Protein AF-A0A5C6XKT1-F1 (afdb_monomer_lite)

Secondary structure (DSSP, 8-state):
-------GGGHHHHHHHHHHH--HHHHHHHHHHHHHHHHHHS-HHHHHHS-HHHHHHHHHHHHHHHHHSPPPTT-S-HHHHHHHHHHHHHHHHHHHHHHHHHHHHHH-SS----------------HHHHHHHHHHHHHHHHHHHHS-HHHHHHHHHHH-GGG--HHHHHHHHHHHT--HHHHHHHHHH--SHHHHHHHH---S--TT-HHHHHHHHHHHHHHHHHHHHHHHHHHHHHT-

Foldseek 3Di:
DPPDQDDQVCLQVLLVVCVVPVDPVSLVRNLVVQLVVLVVLDPPVCVVPDDPVVVVVLSVVLSVVSNVDHDPPPDPGPSVVSSVVSVVSSVVVVVVVVVVVVVVVVVPPDDDDDDDDDDDDDDPPPPVNVVVVVVVVVLLVVLLVPDDLLQSCLQCLVPPVVPQDPVSLVVLCVQLVHDSVVLVVQSVPDPDLLSSLCSSHVDPDDPPPPVVSVVSSVVSVVSNVVSVVSSVVSSVVVVD

Sequence (240 aa):
MVEQKMSWDLVLDALTRWHATQDPAHGNALFRFLEEELRAMLPNIVRRKWSESAIDDALQKVLIQLSQKPLPDSVSDPRSYIARILRNRCISIQRAEKRKQEVSLDADEALEPETDSETNAPYSSSPARVALQKERVSHYLAVLAQLNIADRVAVKLESAPNWLNNEEMDWLSNRSGLALPALWEAISAARDTHALTRIYDPGDDDPDDLQLRRKRMERFRKRRARARETLQAMIKEVTQ

Radius of gyration: 23.95 Å; chains: 1; bounding box: 50×53×68 Å

Structure (mmCIF, N/CA/C/O backbone):
data_AF-A0A5C6XKT1-F1
#
_entry.id   AF-A0A5C6XKT1-F1
#
loop_
_atom_site.group_PDB
_atom_site.id
_atom_site.type_symbol
_atom_site.label_atom_id
_atom_site.label_alt_id
_atom_site.label_comp_id
_atom_site.label_asym_id
_atom_site.label_entity_id
_a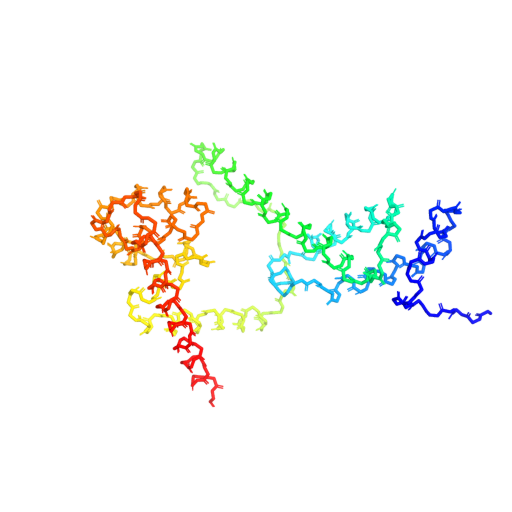tom_site.label_seq_id
_atom_site.pdbx_PDB_ins_code
_atom_site.Cartn_x
_atom_site.Cartn_y
_atom_site.Cartn_z
_atom_site.occupancy
_atom_site.B_iso_or_equiv
_atom_site.auth_seq_id
_atom_site.auth_comp_id
_atom_site.auth_asym_id
_atom_site.auth_atom_id
_atom_site.pdbx_PDB_model_num
ATOM 1 N N . MET A 1 1 ? 15.069 14.548 -40.147 1.00 41.50 1 MET A N 1
ATOM 2 C CA . MET A 1 1 ? 14.756 13.161 -39.741 1.00 41.50 1 MET A CA 1
ATOM 3 C C . MET A 1 1 ? 13.481 13.211 -38.928 1.00 41.50 1 MET A C 1
ATOM 5 O O . MET A 1 1 ? 13.406 14.036 -38.030 1.00 41.50 1 MET A O 1
ATOM 9 N N . VAL A 1 2 ? 12.465 12.432 -39.290 1.00 43.88 2 VAL A N 1
ATOM 10 C CA . VAL A 1 2 ? 11.226 12.341 -38.504 1.00 43.88 2 VAL A CA 1
ATOM 11 C C . VAL A 1 2 ? 11.560 11.528 -37.255 1.00 43.88 2 VAL A C 1
ATOM 13 O O . VAL A 1 2 ? 11.928 10.363 -37.383 1.00 43.88 2 VAL A O 1
ATOM 16 N N . GLU A 1 3 ? 11.518 12.140 -36.070 1.00 55.22 3 GLU A N 1
ATOM 17 C CA . GLU A 1 3 ? 11.633 11.407 -34.805 1.00 55.22 3 GLU A CA 1
ATOM 18 C C . GLU A 1 3 ? 10.469 10.419 -34.723 1.00 55.22 3 GLU A C 1
ATOM 20 O O . GLU A 1 3 ? 9.303 10.804 -34.613 1.00 55.22 3 GLU A O 1
ATOM 25 N N . GLN A 1 4 ? 10.776 9.130 -34.835 1.00 67.56 4 GLN A N 1
ATOM 26 C CA . GLN A 1 4 ? 9.784 8.086 -34.651 1.00 67.56 4 GLN A CA 1
ATOM 27 C C . GLN A 1 4 ? 9.346 8.118 -33.183 1.00 67.56 4 GLN A C 1
ATOM 29 O O . GLN A 1 4 ? 10.144 7.879 -32.277 1.00 67.56 4 GLN A O 1
ATOM 34 N N . LYS A 1 5 ? 8.086 8.488 -32.942 1.00 82.56 5 LYS A N 1
ATOM 35 C CA . LYS A 1 5 ? 7.539 8.626 -31.592 1.00 82.56 5 LYS A CA 1
ATOM 36 C C . LYS A 1 5 ? 7.498 7.252 -30.915 1.00 82.56 5 LYS A C 1
ATOM 38 O O . LYS A 1 5 ? 6.898 6.325 -31.454 1.00 82.56 5 LYS A O 1
ATOM 43 N N . MET A 1 6 ? 8.132 7.135 -29.750 1.00 91.75 6 MET A N 1
ATOM 44 C CA . MET A 1 6 ? 8.177 5.894 -28.973 1.00 91.75 6 MET A CA 1
ATOM 45 C C . MET A 1 6 ? 6.765 5.463 -28.535 1.00 91.75 6 MET A C 1
ATOM 47 O O . MET A 1 6 ? 5.921 6.306 -28.219 1.00 91.75 6 MET A O 1
ATOM 51 N N . SER A 1 7 ? 6.510 4.154 -28.521 1.00 93.38 7 SER A N 1
ATOM 52 C CA . SER A 1 7 ? 5.244 3.544 -28.100 1.00 93.38 7 SER A CA 1
ATOM 53 C C . SER A 1 7 ? 5.491 2.186 -27.440 1.00 93.38 7 SER A C 1
ATOM 55 O O . SER A 1 7 ? 6.572 1.613 -27.571 1.00 93.38 7 SER A O 1
ATOM 57 N N . TRP A 1 8 ? 4.479 1.646 -26.752 1.00 93.06 8 TRP A N 1
ATOM 58 C CA . TRP A 1 8 ? 4.578 0.360 -26.050 1.00 93.06 8 TRP A CA 1
ATOM 59 C C . TRP A 1 8 ? 4.949 -0.820 -26.952 1.00 93.06 8 TRP A C 1
ATOM 61 O O . TRP A 1 8 ? 5.705 -1.685 -26.513 1.00 93.06 8 TRP A O 1
ATOM 71 N N . ASP A 1 9 ? 4.493 -0.818 -28.205 1.00 91.31 9 ASP A N 1
ATOM 72 C CA . ASP A 1 9 ? 4.793 -1.873 -29.183 1.00 91.31 9 ASP A CA 1
ATOM 73 C C . ASP A 1 9 ? 6.285 -1.920 -29.553 1.00 91.31 9 ASP A C 1
ATOM 75 O O . ASP A 1 9 ? 6.788 -2.955 -29.972 1.00 91.31 9 ASP A O 1
ATOM 79 N N . LEU A 1 10 ? 7.007 -0.810 -29.359 1.00 92.44 10 LEU A N 1
ATOM 80 C CA . LEU A 1 10 ? 8.428 -0.671 -29.688 1.00 92.44 10 LEU A CA 1
ATOM 81 C C . LEU A 1 10 ? 9.352 -0.857 -28.473 1.00 92.44 10 LEU A C 1
ATOM 83 O O . LEU A 1 10 ? 10.571 -0.909 -28.630 1.00 92.44 10 LEU A O 1
ATOM 87 N N . VAL A 1 11 ? 8.807 -0.955 -27.253 1.00 93.00 11 VAL A N 1
ATOM 88 C CA . VAL A 1 11 ? 9.601 -0.967 -26.008 1.00 93.00 11 VAL A CA 1
ATOM 89 C C . VAL A 1 11 ? 10.516 -2.185 -25.905 1.00 93.00 11 VAL A C 1
ATOM 91 O O . VAL A 1 11 ? 11.650 -2.043 -25.450 1.00 93.00 11 VAL A O 1
ATOM 94 N N . LEU A 1 12 ? 10.053 -3.373 -26.306 1.00 92.06 12 LEU A N 1
ATOM 95 C CA . LEU A 1 12 ? 10.857 -4.602 -26.228 1.00 92.06 12 LEU A CA 1
ATOM 96 C C . LEU A 1 12 ? 12.076 -4.539 -27.150 1.00 92.06 12 LEU A C 1
ATOM 98 O O . LEU A 1 12 ? 13.199 -4.798 -26.710 1.00 92.06 12 LEU A O 1
ATOM 102 N N . ASP A 1 13 ? 11.862 -4.129 -28.397 1.00 91.00 13 ASP A N 1
ATOM 103 C CA . ASP A 1 13 ? 12.930 -3.979 -29.382 1.00 91.00 13 ASP A CA 1
ATOM 104 C C . ASP A 1 13 ? 13.907 -2.877 -28.964 1.00 91.00 13 ASP A C 1
ATOM 106 O O . ASP A 1 13 ? 15.125 -3.048 -29.045 1.00 91.00 13 ASP A O 1
ATOM 110 N N . ALA A 1 14 ? 13.388 -1.762 -28.445 1.00 92.12 14 ALA A N 1
ATOM 111 C CA . ALA A 1 14 ? 14.202 -0.655 -27.964 1.00 92.12 14 ALA A CA 1
ATOM 112 C C . ALA A 1 14 ? 15.056 -1.039 -26.742 1.00 92.12 14 ALA A C 1
ATOM 114 O O . ALA A 1 14 ? 16.235 -0.688 -26.704 1.00 92.12 14 ALA A O 1
ATOM 115 N N . LEU A 1 15 ? 14.508 -1.787 -25.774 1.00 92.56 15 LEU A N 1
ATOM 116 C CA . LEU A 1 15 ? 15.270 -2.303 -24.626 1.00 92.56 15 LEU A CA 1
ATOM 117 C C . LEU A 1 15 ? 16.334 -3.309 -25.073 1.00 92.56 15 LEU A C 1
ATOM 119 O O . LEU A 1 15 ? 17.486 -3.213 -24.654 1.00 92.56 15 LEU A O 1
ATOM 123 N N . THR A 1 16 ? 15.982 -4.236 -25.964 1.00 92.19 16 THR A N 1
ATOM 124 C CA . THR A 1 16 ? 16.929 -5.211 -26.530 1.00 92.19 16 THR A CA 1
ATOM 125 C C . THR A 1 16 ? 18.086 -4.502 -27.229 1.00 92.19 16 THR A C 1
ATOM 127 O O . THR A 1 16 ? 19.256 -4.797 -26.974 1.00 92.19 16 THR A O 1
ATOM 130 N N . ARG A 1 17 ? 17.773 -3.502 -28.059 1.00 91.31 17 ARG A N 1
ATOM 131 C CA . ARG A 1 17 ? 18.773 -2.689 -28.752 1.00 91.31 17 ARG A CA 1
ATOM 132 C C . ARG A 1 17 ? 19.631 -1.889 -27.779 1.00 91.31 17 ARG A C 1
ATOM 134 O O . ARG A 1 17 ? 20.844 -1.874 -27.946 1.00 91.31 17 ARG A O 1
ATOM 141 N N . TRP A 1 18 ? 19.038 -1.285 -26.748 1.00 93.38 18 TRP A N 1
ATOM 142 C CA . TRP A 1 18 ? 19.780 -0.606 -25.684 1.00 93.38 18 TRP A CA 1
ATOM 143 C C . TRP A 1 18 ? 20.805 -1.538 -25.026 1.00 93.38 18 TRP A C 1
ATOM 145 O O . TRP A 1 18 ? 21.975 -1.178 -24.906 1.00 93.38 18 TRP A O 1
ATOM 155 N N . HIS A 1 19 ? 20.409 -2.758 -24.660 1.00 94.12 19 HIS A N 1
ATOM 156 C CA . HIS A 1 19 ? 21.330 -3.720 -24.051 1.00 94.12 19 HIS A CA 1
ATOM 157 C C . HIS A 1 19 ? 22.428 -4.192 -25.006 1.00 94.12 19 HIS A C 1
ATOM 159 O O . HIS A 1 19 ? 23.542 -4.444 -24.552 1.00 94.12 19 HIS A O 1
ATOM 165 N N . ALA A 1 20 ? 22.143 -4.268 -26.308 1.00 92.75 20 ALA A N 1
ATOM 166 C CA . ALA A 1 20 ? 23.123 -4.656 -27.315 1.00 92.75 20 ALA A CA 1
ATOM 167 C C . ALA A 1 20 ? 24.118 -3.535 -27.664 1.00 92.75 20 ALA A C 1
ATOM 169 O O . ALA A 1 20 ? 25.297 -3.815 -27.865 1.00 92.75 20 ALA A O 1
ATOM 170 N N . THR A 1 21 ? 23.660 -2.281 -27.766 1.00 91.94 21 THR A N 1
ATOM 171 C CA . THR A 1 21 ? 24.461 -1.189 -28.350 1.00 91.94 21 THR A CA 1
ATOM 172 C C . THR A 1 21 ? 24.855 -0.090 -27.370 1.00 91.94 21 THR A C 1
ATOM 174 O O . THR A 1 21 ? 25.773 0.663 -27.681 1.00 91.94 21 THR A O 1
ATOM 177 N N . GLN A 1 22 ? 24.172 0.039 -26.225 1.00 89.88 22 GLN A N 1
ATOM 178 C CA . GLN A 1 22 ? 24.348 1.134 -25.252 1.00 89.88 22 GLN A CA 1
ATOM 179 C C . GLN A 1 22 ? 24.325 2.533 -25.903 1.00 89.88 22 GLN A C 1
ATOM 181 O O . GLN A 1 22 ? 24.992 3.458 -25.444 1.00 89.88 22 GLN A O 1
ATOM 186 N N . ASP A 1 23 ? 23.571 2.691 -26.998 1.00 87.38 23 ASP A N 1
ATOM 187 C CA . ASP A 1 23 ? 23.509 3.942 -27.758 1.00 87.38 23 ASP A CA 1
ATOM 188 C C . ASP A 1 23 ? 22.717 5.009 -26.974 1.00 87.38 23 ASP A C 1
ATOM 190 O O . ASP A 1 23 ? 21.505 4.839 -26.776 1.00 87.38 23 ASP A O 1
ATOM 194 N N . PRO A 1 24 ? 23.351 6.127 -26.561 1.00 84.62 24 PRO A N 1
ATOM 195 C CA . PRO A 1 24 ? 22.701 7.161 -25.760 1.00 84.62 24 PRO A CA 1
ATOM 196 C C . PRO A 1 24 ? 21.508 7.822 -26.455 1.00 84.62 24 PRO A C 1
ATOM 198 O O . PRO A 1 24 ? 20.540 8.185 -25.788 1.00 84.62 24 PRO A O 1
ATOM 201 N N . ALA A 1 25 ? 21.541 7.977 -27.784 1.00 81.00 25 ALA A N 1
ATOM 202 C CA . ALA A 1 25 ? 20.468 8.654 -28.512 1.00 81.00 25 ALA A CA 1
ATOM 203 C C . ALA A 1 25 ? 19.166 7.838 -28.468 1.00 81.00 25 ALA A C 1
ATOM 205 O O . ALA A 1 25 ? 18.094 8.378 -28.186 1.00 81.00 25 ALA A O 1
ATOM 206 N N . HIS A 1 26 ? 19.271 6.522 -28.668 1.00 79.94 26 HIS A N 1
ATOM 207 C CA . HIS A 1 26 ? 18.136 5.601 -28.572 1.00 79.94 26 HIS A CA 1
ATOM 208 C C . HIS A 1 26 ? 17.703 5.376 -27.117 1.00 79.94 26 HIS A C 1
ATOM 210 O O . HIS A 1 26 ? 16.503 5.342 -26.834 1.00 79.94 26 HIS A O 1
ATOM 216 N N . GLY A 1 27 ? 18.663 5.278 -26.189 1.00 87.56 27 GLY A N 1
ATOM 217 C CA . GLY A 1 27 ? 18.388 5.158 -24.757 1.00 87.56 27 GLY A CA 1
ATOM 218 C C . GLY A 1 27 ? 17.582 6.341 -24.219 1.00 87.56 27 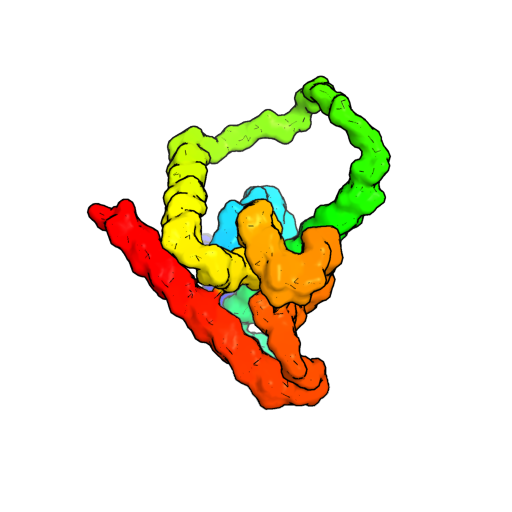GLY A C 1
ATOM 219 O O . GLY A 1 27 ? 16.581 6.139 -23.535 1.00 87.56 27 GLY A O 1
ATOM 220 N N . ASN A 1 28 ? 17.944 7.572 -24.589 1.00 90.19 28 ASN A N 1
ATOM 221 C CA . ASN A 1 28 ? 17.250 8.777 -24.126 1.00 90.19 28 ASN A CA 1
ATOM 222 C C . ASN A 1 28 ? 15.775 8.807 -24.548 1.00 90.19 28 ASN A C 1
ATOM 224 O O . ASN A 1 28 ? 14.908 9.092 -23.722 1.00 90.19 28 ASN A O 1
ATOM 228 N N . ALA A 1 29 ? 15.470 8.480 -25.808 1.00 89.44 29 ALA A N 1
ATOM 229 C CA . ALA A 1 29 ? 14.088 8.433 -26.290 1.00 89.44 29 ALA A CA 1
ATOM 230 C C . ALA A 1 29 ? 13.263 7.349 -25.571 1.00 89.44 29 ALA A C 1
ATOM 232 O O . ALA A 1 29 ? 12.119 7.591 -25.181 1.00 89.44 29 ALA A O 1
ATOM 233 N N . LEU A 1 30 ? 13.858 6.172 -25.352 1.00 94.00 30 LEU A N 1
ATOM 234 C CA . LEU A 1 30 ? 13.232 5.056 -24.644 1.00 94.00 30 LEU A CA 1
ATOM 235 C C . LEU A 1 30 ? 12.957 5.378 -23.173 1.00 94.00 30 LEU A C 1
ATOM 237 O O . LEU A 1 30 ? 11.830 5.213 -22.710 1.00 94.00 30 LEU A O 1
ATOM 241 N N . PHE A 1 31 ? 13.966 5.826 -22.425 1.00 95.31 31 PHE A N 1
ATOM 242 C CA . PHE A 1 31 ? 13.815 6.053 -20.988 1.00 95.31 31 PHE A CA 1
ATOM 243 C C . PHE A 1 31 ? 12.942 7.263 -20.679 1.00 95.31 31 PHE A C 1
ATOM 245 O O . PHE A 1 31 ? 12.211 7.219 -19.695 1.00 95.31 31 PHE A O 1
ATOM 252 N N . ARG A 1 32 ? 12.922 8.282 -21.548 1.00 94.56 32 ARG A N 1
ATOM 253 C CA . ARG A 1 32 ? 11.958 9.383 -21.444 1.00 94.56 32 ARG A CA 1
ATOM 254 C C . ARG A 1 32 ? 10.519 8.893 -21.609 1.00 94.56 32 ARG A C 1
ATOM 256 O O . ARG A 1 32 ? 9.668 9.216 -20.788 1.00 94.56 32 ARG A O 1
ATOM 263 N N . PHE A 1 33 ? 10.259 8.067 -22.625 1.00 95.25 33 PHE A N 1
ATOM 264 C CA . PHE A 1 33 ? 8.943 7.450 -22.813 1.00 95.25 33 PHE A CA 1
ATOM 265 C C . PHE A 1 33 ? 8.542 6.583 -21.612 1.00 95.25 33 PHE A C 1
ATOM 267 O O . PHE A 1 33 ? 7.431 6.703 -21.097 1.00 95.25 33 PHE A O 1
ATOM 274 N N . LEU A 1 34 ? 9.454 5.734 -21.128 1.00 95.94 34 LEU A N 1
ATOM 275 C CA . LEU A 1 34 ? 9.193 4.884 -19.969 1.00 95.94 34 LEU A CA 1
ATOM 276 C C . LEU A 1 34 ? 8.954 5.702 -18.699 1.00 95.94 34 LEU A C 1
ATOM 278 O O . LEU A 1 34 ? 8.092 5.329 -17.913 1.00 95.94 34 LEU A O 1
ATOM 282 N N . GLU A 1 35 ? 9.672 6.802 -18.481 1.00 96.12 35 GLU A N 1
ATOM 283 C CA . GLU A 1 35 ? 9.440 7.681 -17.334 1.00 96.12 35 GLU A CA 1
ATOM 284 C C . GLU A 1 35 ? 8.022 8.269 -17.356 1.00 96.12 35 GLU A C 1
ATOM 286 O O . GLU A 1 35 ? 7.292 8.149 -16.366 1.00 96.12 35 GLU A O 1
ATOM 291 N N . GLU A 1 36 ? 7.611 8.852 -18.487 1.00 95.12 36 GLU A N 1
ATOM 292 C CA . GLU A 1 36 ? 6.275 9.433 -18.673 1.00 95.12 36 GLU A CA 1
ATOM 293 C C . GLU A 1 36 ? 5.176 8.386 -18.423 1.00 95.12 36 GLU A C 1
ATOM 295 O O . GLU A 1 36 ? 4.227 8.614 -17.662 1.00 95.12 36 GLU A O 1
ATOM 300 N N . GLU A 1 37 ? 5.340 7.192 -18.988 1.00 95.94 37 GLU A N 1
ATOM 301 C CA . GLU A 1 37 ? 4.381 6.107 -18.821 1.00 95.94 37 GLU A CA 1
ATOM 302 C C . GLU A 1 37 ? 4.372 5.521 -17.402 1.00 95.94 37 GLU A C 1
ATOM 304 O O . GLU A 1 37 ? 3.306 5.236 -16.851 1.00 95.94 37 GLU A O 1
ATOM 309 N N . LEU A 1 38 ? 5.533 5.361 -16.762 1.00 93.75 38 LEU A N 1
ATOM 310 C CA . LEU A 1 38 ? 5.612 4.888 -15.381 1.00 93.75 38 LEU A CA 1
ATOM 311 C C . LEU A 1 38 ? 4.928 5.877 -14.430 1.00 93.75 38 LEU A C 1
ATOM 313 O O . LEU A 1 38 ? 4.165 5.442 -13.561 1.00 93.75 38 LEU A O 1
ATOM 317 N N . ARG A 1 39 ? 5.113 7.193 -14.626 1.00 93.25 39 ARG A N 1
ATOM 318 C CA . ARG A 1 39 ? 4.361 8.230 -13.892 1.00 93.25 39 ARG A CA 1
ATOM 319 C C . ARG A 1 39 ? 2.856 8.056 -14.087 1.00 93.25 39 ARG A C 1
ATOM 321 O O . ARG A 1 39 ? 2.096 8.082 -13.113 1.00 93.25 39 ARG A O 1
ATOM 328 N N . ALA A 1 40 ? 2.417 7.798 -15.319 1.00 88.94 40 ALA A N 1
ATOM 329 C CA . ALA A 1 40 ? 1.013 7.535 -15.627 1.00 88.94 40 ALA A CA 1
ATOM 330 C C . ALA A 1 40 ? 0.479 6.237 -14.984 1.00 88.94 40 ALA A C 1
ATOM 332 O O . ALA A 1 40 ? -0.717 6.154 -14.688 1.00 88.94 40 ALA A O 1
ATOM 333 N N . MET A 1 41 ? 1.341 5.256 -14.698 1.00 89.94 41 MET A N 1
ATOM 334 C CA . MET A 1 41 ? 0.988 3.963 -14.087 1.00 89.94 41 MET A CA 1
ATOM 335 C C . MET A 1 41 ? 1.054 3.927 -12.562 1.00 89.94 41 MET A C 1
ATOM 337 O O . MET A 1 41 ? 0.579 2.959 -11.958 1.00 89.94 41 MET A O 1
ATOM 341 N N . LEU A 1 42 ? 1.610 4.954 -11.915 1.00 85.88 42 LEU A N 1
ATOM 342 C CA . LEU A 1 42 ? 1.749 4.981 -10.459 1.00 85.88 42 LEU A CA 1
ATOM 343 C C . LEU A 1 42 ? 0.403 4.728 -9.763 1.00 85.88 42 LEU A C 1
ATOM 345 O O . LEU A 1 42 ? -0.591 5.386 -10.095 1.00 85.88 42 LEU A O 1
ATOM 349 N N . PRO A 1 43 ? 0.334 3.840 -8.757 1.00 82.25 43 PRO A N 1
ATOM 350 C CA . PRO A 1 43 ? -0.884 3.658 -7.981 1.00 82.25 43 PRO A CA 1
ATOM 351 C C . PRO A 1 43 ? -1.345 4.974 -7.342 1.00 82.25 43 PRO A C 1
ATOM 353 O O . PRO A 1 43 ? -0.538 5.725 -6.796 1.00 82.25 43 PRO A O 1
ATOM 356 N N . ASN A 1 44 ? -2.656 5.227 -7.326 1.00 74.31 44 ASN A N 1
ATOM 357 C CA . ASN A 1 44 ? -3.222 6.459 -6.757 1.00 74.31 44 ASN A CA 1
ATOM 358 C C . ASN A 1 44 ? -2.800 6.706 -5.302 1.00 74.31 44 ASN A C 1
ATOM 360 O O . ASN A 1 44 ? -2.639 7.850 -4.894 1.00 74.31 44 ASN A O 1
ATOM 364 N N . ILE A 1 45 ? -2.612 5.645 -4.512 1.00 69.06 45 ILE A N 1
ATOM 365 C CA . ILE A 1 45 ? -2.156 5.773 -3.125 1.00 69.06 45 ILE A CA 1
ATOM 366 C C . ILE A 1 45 ? -0.716 6.291 -3.024 1.00 69.06 45 ILE A C 1
ATOM 368 O O . ILE A 1 45 ? -0.422 7.045 -2.107 1.00 69.06 45 ILE A O 1
ATOM 372 N N . VAL A 1 46 ? 0.149 5.937 -3.978 1.00 79.00 46 VAL A N 1
ATOM 373 C CA . VAL A 1 46 ? 1.545 6.393 -4.039 1.00 79.00 46 VAL A CA 1
ATOM 374 C C . VAL A 1 46 ? 1.579 7.871 -4.405 1.00 79.00 46 VAL A C 1
ATOM 376 O O . VAL A 1 46 ? 2.105 8.664 -3.635 1.00 79.00 46 VAL A O 1
ATOM 379 N N . ARG A 1 47 ? 0.882 8.261 -5.483 1.00 79.12 47 ARG A N 1
ATOM 380 C CA . ARG A 1 47 ? 0.782 9.672 -5.912 1.00 79.12 47 ARG A CA 1
ATOM 381 C C . ARG A 1 47 ? 0.233 10.606 -4.830 1.00 79.12 47 ARG A C 1
ATOM 383 O O . ARG A 1 47 ? 0.485 11.799 -4.864 1.00 79.12 47 ARG A O 1
ATOM 390 N N . ARG A 1 48 ? -0.583 10.080 -3.911 1.00 71.19 48 ARG A N 1
ATOM 391 C CA . ARG A 1 48 ? -1.209 10.859 -2.830 1.00 71.19 48 ARG A CA 1
ATOM 392 C C . ARG A 1 48 ? -0.373 10.942 -1.560 1.00 71.19 48 ARG A C 1
ATOM 394 O O . ARG A 1 48 ? -0.569 11.881 -0.800 1.00 71.19 48 ARG A O 1
ATOM 401 N N . LYS A 1 49 ? 0.438 9.922 -1.270 1.00 77.94 49 LYS A N 1
ATOM 402 C CA . LYS A 1 49 ? 1.128 9.787 0.022 1.00 77.94 49 LYS A CA 1
ATOM 403 C C . LYS A 1 49 ? 2.612 10.107 -0.045 1.00 77.94 49 LYS A C 1
ATOM 405 O O . LYS A 1 49 ? 3.191 10.401 0.992 1.00 77.94 49 LYS A O 1
ATOM 410 N N . TRP A 1 50 ? 3.228 9.990 -1.212 1.00 83.00 50 TRP A N 1
ATOM 411 C CA . TRP A 1 50 ? 4.660 10.200 -1.370 1.00 83.00 50 TRP A CA 1
ATOM 412 C C . TRP A 1 50 ? 4.957 11.611 -1.862 1.00 83.00 50 TRP A C 1
ATOM 414 O O . TRP A 1 50 ? 4.155 12.199 -2.587 1.00 83.00 50 TRP A O 1
ATOM 424 N N . SER A 1 51 ? 6.110 12.145 -1.462 1.00 86.19 51 SER A N 1
ATOM 425 C CA . SER A 1 51 ? 6.655 13.359 -2.064 1.00 86.19 51 SER A CA 1
ATOM 426 C C . SER A 1 51 ? 7.054 13.096 -3.516 1.00 86.19 51 SER A C 1
ATOM 428 O O . SER A 1 51 ? 7.354 11.958 -3.883 1.00 86.19 51 SER A O 1
ATOM 430 N N . GLU A 1 52 ? 7.126 14.154 -4.326 1.00 84.69 52 GLU A N 1
ATOM 431 C CA . GLU A 1 52 ? 7.621 14.037 -5.703 1.00 84.69 52 GLU A CA 1
ATOM 432 C C . GLU A 1 52 ? 9.041 13.459 -5.726 1.00 84.69 52 GLU A C 1
ATOM 434 O O . GLU A 1 52 ? 9.316 12.554 -6.498 1.00 84.69 52 GLU A O 1
ATOM 439 N N . SER A 1 53 ? 9.896 13.852 -4.775 1.00 84.44 53 SER A N 1
ATOM 440 C CA . SER A 1 53 ? 11.239 13.280 -4.630 1.00 84.44 53 SER A CA 1
ATOM 441 C C . SER A 1 53 ? 11.232 11.772 -4.364 1.00 84.44 53 SER A C 1
ATOM 443 O O . SER A 1 53 ? 12.032 11.047 -4.942 1.00 84.44 53 SER A O 1
ATOM 445 N N . ALA A 1 54 ? 10.320 11.267 -3.527 1.00 85.19 54 ALA A N 1
ATOM 446 C CA . ALA A 1 54 ? 10.204 9.834 -3.257 1.00 85.19 54 ALA A CA 1
ATOM 447 C C . ALA A 1 54 ? 9.633 9.068 -4.461 1.00 85.19 54 ALA A C 1
ATOM 449 O O . ALA A 1 54 ? 9.977 7.903 -4.686 1.00 85.19 54 ALA A O 1
ATOM 450 N N . ILE A 1 55 ? 8.764 9.717 -5.239 1.00 89.31 55 ILE A N 1
ATOM 451 C CA . ILE A 1 55 ? 8.258 9.195 -6.508 1.00 89.31 55 ILE A CA 1
ATOM 452 C C . ILE A 1 55 ? 9.399 9.110 -7.525 1.00 89.31 55 ILE A C 1
ATOM 454 O O . ILE A 1 55 ? 9.615 8.032 -8.077 1.00 89.31 55 ILE A O 1
ATOM 458 N N . ASP A 1 56 ? 10.157 10.187 -7.714 1.00 91.12 56 ASP A N 1
ATOM 459 C CA . ASP A 1 56 ? 11.308 10.254 -8.618 1.00 91.12 56 ASP A CA 1
ATOM 460 C C . ASP A 1 56 ? 12.344 9.186 -8.264 1.00 91.12 56 ASP A C 1
ATOM 462 O O . ASP A 1 56 ? 12.732 8.398 -9.124 1.00 91.12 56 ASP A O 1
ATOM 466 N N . ASP A 1 57 ? 12.687 9.049 -6.982 1.00 90.31 57 ASP A N 1
ATOM 467 C CA . ASP A 1 57 ? 13.581 8.003 -6.477 1.00 90.31 57 ASP A CA 1
ATOM 468 C C . ASP A 1 57 ? 13.092 6.588 -6.822 1.00 90.31 57 ASP A C 1
ATOM 470 O O . ASP A 1 57 ? 13.874 5.677 -7.125 1.00 90.31 57 ASP A O 1
ATOM 474 N N . ALA A 1 58 ? 11.783 6.356 -6.728 1.00 90.12 58 ALA A N 1
ATOM 475 C CA . ALA A 1 58 ? 11.197 5.059 -7.024 1.00 90.12 58 ALA A CA 1
ATOM 476 C C . ALA A 1 58 ? 11.195 4.765 -8.525 1.00 90.12 58 ALA A C 1
ATOM 478 O O . ALA A 1 58 ? 11.543 3.648 -8.918 1.00 90.12 58 ALA A O 1
ATOM 479 N N . LEU A 1 59 ? 10.839 5.755 -9.344 1.00 94.81 59 LEU A N 1
ATOM 480 C CA . LEU A 1 59 ? 10.865 5.670 -10.802 1.00 94.81 59 LEU A CA 1
ATOM 481 C C . LEU A 1 59 ? 12.290 5.463 -11.305 1.00 94.81 59 LEU A C 1
ATOM 483 O O . LEU A 1 59 ? 12.535 4.525 -12.060 1.00 94.81 59 LEU A O 1
ATOM 487 N N . GLN A 1 60 ? 13.244 6.246 -10.804 1.00 94.69 60 GLN A N 1
ATOM 488 C CA . GLN A 1 60 ? 14.657 6.134 -11.142 1.00 94.69 60 GLN A CA 1
ATOM 489 C C . GLN A 1 60 ? 15.184 4.729 -10.843 1.00 94.69 60 GLN A C 1
ATOM 491 O O . GLN A 1 60 ? 15.864 4.136 -11.675 1.00 94.69 60 GLN A O 1
ATOM 496 N N . LYS A 1 61 ? 14.820 4.131 -9.703 1.00 94.00 61 LYS A N 1
ATOM 497 C CA . LYS A 1 61 ? 15.235 2.754 -9.378 1.00 94.00 61 LYS A CA 1
ATOM 498 C C . LYS A 1 61 ? 14.640 1.710 -10.320 1.00 94.00 61 LYS A C 1
ATOM 500 O O . LYS A 1 61 ? 15.308 0.721 -10.610 1.00 94.00 61 LYS A O 1
ATOM 505 N N . VAL A 1 62 ? 13.414 1.914 -10.803 1.00 94.81 62 VAL A N 1
ATOM 506 C CA . VAL A 1 62 ? 12.814 1.046 -11.829 1.00 94.81 62 VAL A CA 1
ATOM 507 C C . VAL A 1 62 ? 13.526 1.232 -13.169 1.00 94.81 62 VAL A C 1
ATOM 509 O O . VAL A 1 62 ? 13.895 0.242 -13.791 1.00 94.81 62 VAL A O 1
ATOM 512 N N . LEU A 1 63 ? 13.786 2.471 -13.585 1.00 95.88 63 LEU A N 1
ATOM 513 C CA . LEU A 1 63 ? 14.492 2.776 -14.833 1.00 95.88 63 LEU A CA 1
ATOM 514 C C . LEU A 1 63 ? 15.928 2.230 -14.826 1.00 95.88 63 LEU A C 1
ATOM 516 O O . LEU A 1 63 ? 16.340 1.615 -15.802 1.00 95.88 63 LEU A O 1
ATOM 520 N N . ILE A 1 64 ? 16.653 2.351 -13.708 1.00 94.81 64 ILE A N 1
ATOM 521 C CA . ILE A 1 64 ? 17.977 1.734 -13.517 1.00 94.81 64 ILE A CA 1
ATOM 522 C C . ILE A 1 64 ? 17.886 0.209 -13.623 1.00 94.81 64 ILE A C 1
ATOM 524 O O . ILE A 1 64 ? 18.720 -0.426 -14.263 1.00 94.81 64 ILE A O 1
ATOM 528 N N . GLN A 1 65 ? 16.869 -0.405 -13.014 1.00 94.50 65 GLN A N 1
ATOM 529 C CA . GLN A 1 65 ? 16.685 -1.850 -13.121 1.00 94.50 65 GLN A CA 1
ATOM 530 C C . GLN A 1 65 ? 16.471 -2.281 -14.580 1.00 94.50 65 GLN A C 1
ATOM 532 O O . GLN A 1 65 ? 17.042 -3.287 -14.997 1.00 94.50 65 GLN A O 1
ATOM 537 N 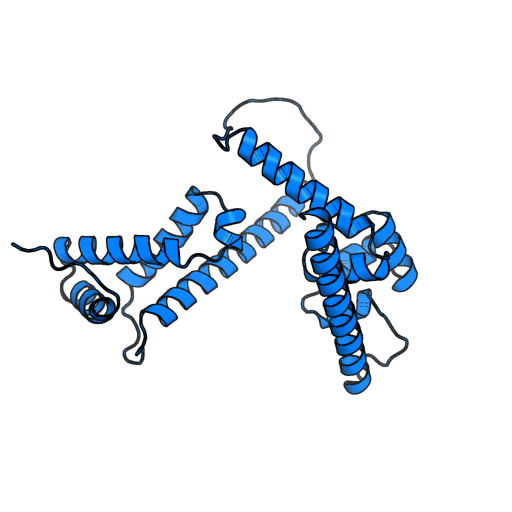N . LEU A 1 66 ? 15.673 -1.525 -15.339 1.00 94.50 66 LEU A N 1
ATOM 538 C CA . LEU A 1 66 ? 15.418 -1.783 -16.757 1.00 94.50 66 LEU A CA 1
ATOM 539 C C . LEU A 1 66 ? 16.640 -1.494 -17.635 1.00 94.50 66 LEU A C 1
ATOM 541 O O . LEU A 1 66 ? 16.839 -2.182 -18.625 1.00 94.50 66 LEU A O 1
ATOM 545 N N . SER A 1 67 ? 17.487 -0.525 -17.279 1.00 94.44 67 SER A N 1
ATOM 546 C CA . SER A 1 67 ? 18.698 -0.224 -18.050 1.00 94.44 67 SER A CA 1
ATOM 547 C C . SER A 1 67 ? 19.815 -1.245 -17.842 1.00 94.44 67 SER A C 1
ATOM 549 O O . SER A 1 67 ? 20.631 -1.445 -18.743 1.00 94.44 67 SER A O 1
ATOM 551 N N . GLN A 1 68 ? 19.839 -1.913 -16.685 1.00 93.00 68 GLN A N 1
ATOM 552 C CA . GLN A 1 68 ? 20.861 -2.897 -16.318 1.00 93.00 68 GLN A CA 1
ATOM 553 C C . GLN A 1 68 ? 20.494 -4.337 -16.676 1.00 93.00 68 GLN A C 1
ATOM 555 O O . GLN A 1 68 ? 21.393 -5.163 -16.838 1.00 93.00 68 GLN A O 1
ATOM 560 N N . LYS A 1 69 ? 19.200 -4.673 -16.741 1.00 91.81 69 LYS A N 1
ATOM 561 C CA . LYS A 1 69 ? 18.745 -6.054 -16.935 1.00 91.81 69 LYS A CA 1
ATOM 562 C C . LYS A 1 69 ? 17.730 -6.152 -18.071 1.00 91.81 69 LYS A C 1
ATOM 564 O O . LYS A 1 69 ? 16.678 -5.518 -17.962 1.00 91.81 69 LYS A O 1
ATOM 569 N N . PRO A 1 70 ? 17.986 -7.002 -19.083 1.00 89.44 70 PRO A N 1
ATOM 570 C CA . PRO A 1 70 ? 17.004 -7.254 -20.121 1.00 89.44 70 PRO A CA 1
ATOM 571 C C . PRO A 1 70 ? 15.743 -7.881 -19.528 1.00 89.44 70 PRO A C 1
ATOM 573 O O . PRO A 1 70 ? 15.769 -8.566 -18.496 1.00 89.44 70 PRO A O 1
ATOM 576 N N . LEU A 1 71 ? 14.619 -7.630 -20.195 1.00 89.81 71 LEU A N 1
ATOM 577 C CA . LEU A 1 71 ? 13.381 -8.337 -19.902 1.00 89.81 71 LEU A CA 1
ATOM 578 C C . LEU A 1 71 ? 13.549 -9.821 -20.275 1.00 89.81 71 LEU A C 1
ATOM 580 O O . LEU A 1 71 ? 14.244 -10.116 -21.243 1.00 89.81 71 LEU A O 1
ATOM 584 N N . PRO A 1 72 ? 12.939 -10.760 -19.531 1.00 90.81 72 PRO A N 1
ATOM 585 C CA . PRO A 1 72 ? 12.956 -12.167 -19.917 1.00 90.81 72 PRO A CA 1
ATOM 586 C C . PRO A 1 72 ? 12.323 -12.383 -21.296 1.00 90.81 72 PRO A C 1
ATOM 588 O O . PRO A 1 72 ? 11.271 -11.808 -21.572 1.00 90.81 72 PRO A O 1
ATOM 591 N N . ASP A 1 73 ? 12.880 -13.296 -22.095 1.00 85.38 73 ASP A N 1
ATOM 592 C CA . ASP A 1 73 ? 12.393 -13.617 -23.451 1.00 85.38 73 ASP A CA 1
ATOM 593 C C . ASP A 1 73 ? 10.922 -14.076 -23.483 1.00 85.38 73 ASP A C 1
ATOM 595 O O . ASP A 1 73 ? 10.242 -13.994 -24.500 1.00 85.38 73 ASP A O 1
ATOM 599 N N . SER A 1 74 ? 10.396 -14.541 -22.345 1.00 87.25 74 SER A N 1
ATOM 600 C CA . SER A 1 74 ? 9.004 -14.968 -22.184 1.00 87.25 74 SER A CA 1
ATOM 601 C C . SER A 1 74 ? 7.997 -13.818 -22.013 1.00 87.25 74 SER A C 1
ATOM 603 O O . SER A 1 74 ? 6.813 -14.077 -21.790 1.00 87.25 74 SER A O 1
ATOM 605 N N . VAL A 1 75 ? 8.435 -12.555 -21.994 1.00 87.38 75 VAL A N 1
ATOM 606 C CA . VAL A 1 75 ? 7.545 -11.400 -21.797 1.00 87.38 75 VAL A CA 1
ATOM 607 C C . VAL A 1 75 ? 6.854 -11.038 -23.112 1.00 87.38 75 VAL A C 1
ATOM 609 O O . VAL A 1 75 ? 7.465 -10.464 -24.002 1.00 87.38 75 VAL A O 1
ATOM 612 N N . SER A 1 76 ? 5.554 -11.323 -23.203 1.00 83.19 76 SER A N 1
ATOM 613 C CA . SER A 1 76 ? 4.711 -10.942 -24.347 1.00 83.19 76 SER A CA 1
ATOM 614 C C . SER A 1 76 ? 4.062 -9.561 -24.212 1.00 83.19 76 SER A C 1
ATOM 616 O O . SER A 1 76 ? 3.733 -8.939 -25.214 1.00 83.19 76 SER A O 1
ATOM 618 N N . ASP A 1 77 ? 3.880 -9.074 -22.980 1.00 87.25 77 ASP A N 1
ATOM 619 C CA . ASP A 1 77 ? 3.315 -7.756 -22.681 1.00 87.25 77 ASP A CA 1
ATOM 620 C C . ASP A 1 77 ? 4.294 -6.953 -21.800 1.00 87.25 77 ASP A C 1
ATOM 622 O O . ASP A 1 77 ? 4.299 -7.105 -20.565 1.00 87.25 77 ASP A O 1
ATOM 626 N N . PRO A 1 78 ? 5.138 -6.093 -22.404 1.00 89.62 78 PRO A N 1
ATOM 627 C CA . PRO A 1 78 ? 6.114 -5.300 -21.664 1.00 89.62 78 PRO A CA 1
ATOM 628 C C . PRO A 1 78 ? 5.443 -4.308 -20.715 1.00 89.62 78 PRO A C 1
ATOM 630 O O . PRO A 1 78 ? 5.966 -4.052 -19.628 1.00 89.62 78 PRO A O 1
ATOM 633 N N . ARG A 1 79 ? 4.258 -3.800 -21.071 1.00 90.50 79 ARG A N 1
ATOM 634 C CA . ARG A 1 79 ? 3.513 -2.825 -20.275 1.00 90.50 79 ARG A CA 1
ATOM 635 C C . ARG A 1 79 ? 3.090 -3.418 -18.939 1.00 90.50 79 ARG A C 1
ATOM 637 O O . ARG A 1 79 ? 3.409 -2.867 -17.883 1.00 90.50 79 ARG A O 1
ATOM 644 N N . SER A 1 80 ? 2.417 -4.566 -18.971 1.00 84.25 80 SER A N 1
ATOM 645 C CA . SER A 1 80 ? 1.974 -5.252 -17.751 1.00 84.25 80 SER A CA 1
ATOM 646 C C . SER A 1 80 ? 3.149 -5.731 -16.899 1.00 84.25 80 SER A C 1
ATOM 648 O O . SER A 1 80 ? 3.103 -5.653 -15.665 1.00 84.25 80 SER A O 1
ATOM 650 N N . TYR A 1 81 ? 4.228 -6.194 -17.534 1.00 89.19 81 TYR A N 1
ATOM 651 C CA . TYR A 1 81 ? 5.422 -6.644 -16.824 1.00 89.19 81 TYR A CA 1
ATOM 652 C C . TYR A 1 81 ? 6.118 -5.494 -16.081 1.00 89.19 81 TYR A C 1
ATOM 654 O O . TYR A 1 81 ? 6.410 -5.613 -14.886 1.00 89.19 81 TYR A O 1
ATOM 662 N N . ILE A 1 82 ? 6.322 -4.360 -16.752 1.00 90.62 82 ILE A N 1
ATOM 663 C CA . ILE A 1 82 ? 6.946 -3.166 -16.170 1.00 90.62 82 ILE A CA 1
ATOM 664 C C . ILE A 1 82 ? 6.050 -2.551 -15.083 1.00 90.62 82 ILE A C 1
ATOM 666 O O . ILE A 1 82 ? 6.537 -2.222 -13.997 1.00 90.62 82 ILE A O 1
ATOM 670 N N . ALA A 1 83 ? 4.730 -2.507 -15.288 1.00 84.88 83 ALA A N 1
ATOM 671 C CA . ALA A 1 83 ? 3.780 -2.074 -14.260 1.00 84.88 83 ALA A CA 1
ATOM 672 C C . ALA A 1 83 ? 3.856 -2.941 -12.987 1.00 84.88 83 ALA A C 1
ATOM 674 O O . ALA A 1 83 ? 3.739 -2.436 -11.864 1.00 84.88 83 ALA A O 1
ATOM 675 N N . ARG A 1 84 ? 4.098 -4.252 -13.132 1.00 85.12 84 ARG A N 1
ATOM 676 C CA . ARG A 1 84 ? 4.314 -5.163 -11.996 1.00 85.12 84 ARG A CA 1
ATOM 677 C C . ARG A 1 84 ? 5.613 -4.852 -11.250 1.00 85.12 84 ARG A C 1
ATOM 679 O O . ARG A 1 84 ? 5.601 -4.869 -10.018 1.00 85.12 84 ARG A O 1
ATOM 686 N N . ILE A 1 85 ? 6.702 -4.538 -11.957 1.00 90.00 85 ILE A N 1
ATOM 687 C CA . ILE A 1 85 ? 7.967 -4.103 -11.335 1.00 90.00 85 ILE A CA 1
ATOM 688 C C . ILE A 1 85 ? 7.736 -2.835 -10.509 1.00 90.00 85 ILE A C 1
ATOM 690 O O . ILE A 1 85 ? 8.076 -2.809 -9.323 1.00 90.00 85 ILE A O 1
ATOM 694 N N . LEU A 1 86 ? 7.089 -1.826 -11.101 1.00 88.38 86 LEU A N 1
ATOM 695 C CA . LEU A 1 86 ? 6.765 -0.570 -10.426 1.00 88.38 86 LEU A CA 1
ATOM 696 C C . LEU A 1 86 ? 5.939 -0.812 -9.156 1.00 88.38 86 LEU A C 1
ATOM 698 O O . LEU A 1 86 ? 6.292 -0.333 -8.079 1.00 88.38 86 LEU A O 1
ATOM 702 N N . ARG A 1 87 ? 4.880 -1.627 -9.240 1.00 81.19 87 ARG A N 1
ATOM 703 C CA . ARG A 1 87 ? 4.041 -1.970 -8.079 1.00 81.19 87 ARG A CA 1
ATOM 704 C C . ARG A 1 87 ? 4.843 -2.648 -6.965 1.00 81.19 87 ARG A C 1
ATOM 706 O O . ARG A 1 87 ? 4.707 -2.268 -5.801 1.00 81.19 87 ARG A O 1
ATOM 713 N N . ASN A 1 88 ? 5.680 -3.628 -7.305 1.00 82.75 88 ASN A N 1
ATOM 714 C CA . ASN A 1 88 ? 6.516 -4.327 -6.327 1.00 82.75 88 ASN A CA 1
ATOM 715 C C . ASN A 1 88 ? 7.509 -3.373 -5.653 1.00 82.75 88 ASN A C 1
ATOM 717 O O . ASN A 1 88 ? 7.722 -3.459 -4.440 1.00 82.75 88 ASN A O 1
ATOM 721 N N . ARG A 1 89 ? 8.063 -2.417 -6.410 1.00 87.31 89 ARG A N 1
ATOM 722 C CA . ARG A 1 89 ? 8.936 -1.371 -5.872 1.00 87.31 89 ARG A CA 1
ATOM 723 C C . ARG A 1 89 ? 8.201 -0.482 -4.874 1.00 87.31 89 ARG A C 1
ATOM 725 O O . ARG A 1 89 ? 8.714 -0.271 -3.775 1.00 87.31 89 ARG A O 1
ATOM 732 N N . CYS A 1 90 ? 6.996 -0.026 -5.217 1.00 84.19 90 CYS A N 1
ATOM 733 C CA . CYS A 1 90 ? 6.175 0.787 -4.322 1.00 84.19 90 CYS A CA 1
ATOM 734 C C . CYS A 1 90 ? 5.904 0.077 -2.988 1.00 84.19 90 CYS A C 1
ATOM 736 O O . CYS A 1 90 ? 6.097 0.657 -1.922 1.00 84.19 90 CYS A O 1
ATOM 738 N N . ILE A 1 91 ? 5.542 -1.208 -3.043 1.00 79.12 91 ILE A N 1
ATOM 739 C CA . ILE A 1 91 ? 5.326 -2.038 -1.849 1.00 79.12 91 ILE A CA 1
ATOM 740 C C . ILE A 1 91 ? 6.618 -2.176 -1.032 1.00 79.12 91 ILE A C 1
ATOM 742 O O . ILE A 1 91 ? 6.589 -2.102 0.195 1.00 79.12 91 ILE A O 1
ATOM 746 N N . SER A 1 92 ? 7.765 -2.372 -1.688 1.00 84.25 92 SER A N 1
ATOM 747 C CA . SER A 1 92 ? 9.050 -2.516 -0.998 1.00 84.25 92 SER A CA 1
ATOM 748 C C . SER A 1 92 ? 9.454 -1.257 -0.234 1.00 84.25 92 SER A C 1
ATOM 750 O O . SER A 1 92 ? 9.985 -1.375 0.868 1.00 84.25 92 SER A O 1
ATOM 752 N N . ILE A 1 93 ? 9.228 -0.072 -0.805 1.00 81.12 93 ILE A N 1
ATOM 753 C CA . ILE A 1 93 ? 9.529 1.204 -0.143 1.00 81.12 93 ILE A CA 1
ATOM 754 C C . ILE A 1 93 ? 8.573 1.418 1.028 1.00 81.12 93 ILE A C 1
ATOM 756 O O . ILE A 1 93 ? 9.051 1.675 2.122 1.00 81.12 93 ILE A O 1
ATOM 760 N N . GLN A 1 94 ? 7.268 1.177 0.860 1.00 76.69 94 GLN A N 1
ATOM 761 C CA . GLN A 1 94 ? 6.309 1.249 1.976 1.00 76.69 94 GLN A CA 1
ATOM 762 C C . GLN A 1 94 ? 6.708 0.331 3.139 1.00 76.69 94 GLN A C 1
ATOM 764 O O . GLN A 1 94 ? 6.629 0.713 4.303 1.00 76.69 94 GLN A O 1
ATOM 769 N N . ARG A 1 95 ? 7.184 -0.883 2.836 1.00 75.69 95 ARG A N 1
ATOM 770 C CA . ARG A 1 95 ? 7.713 -1.805 3.853 1.00 75.69 95 ARG A CA 1
ATOM 771 C C . ARG A 1 95 ? 8.997 -1.285 4.503 1.00 75.69 95 ARG A C 1
ATOM 773 O O . ARG A 1 95 ? 9.209 -1.540 5.680 1.00 75.69 95 ARG A O 1
ATOM 780 N N . ALA A 1 96 ? 9.863 -0.609 3.752 1.00 74.06 96 ALA A N 1
ATOM 781 C CA . ALA A 1 96 ? 11.098 -0.036 4.280 1.00 74.06 96 ALA A CA 1
ATOM 782 C C . ALA A 1 96 ? 10.835 1.199 5.153 1.00 74.06 96 ALA A C 1
ATOM 784 O O . ALA A 1 96 ? 11.442 1.313 6.209 1.00 74.06 96 ALA A O 1
ATOM 785 N N . GLU A 1 97 ? 9.908 2.070 4.758 1.00 69.19 97 GLU A N 1
ATOM 786 C CA . GLU A 1 97 ? 9.441 3.201 5.567 1.00 69.19 97 GLU A CA 1
ATOM 787 C C . GLU A 1 97 ? 8.818 2.715 6.872 1.00 69.19 97 GLU A C 1
ATOM 789 O O . GLU A 1 97 ? 9.167 3.223 7.932 1.00 69.19 97 GLU A O 1
ATOM 794 N N . LYS A 1 98 ? 7.986 1.666 6.810 1.00 65.62 98 LYS A N 1
ATOM 795 C CA . LYS A 1 98 ? 7.417 1.041 8.007 1.00 65.62 98 LYS A CA 1
ATOM 796 C C . LYS A 1 98 ? 8.509 0.521 8.950 1.00 65.62 98 LYS A C 1
ATOM 798 O O . LYS A 1 98 ? 8.487 0.840 10.128 1.00 65.62 98 LYS A O 1
ATOM 803 N N . ARG A 1 99 ? 9.519 -0.182 8.420 1.00 66.06 99 ARG A N 1
ATOM 804 C CA . ARG A 1 99 ? 10.676 -0.630 9.217 1.00 66.06 99 ARG A CA 1
ATOM 805 C C . ARG A 1 99 ? 11.505 0.525 9.778 1.00 66.06 99 ARG A C 1
ATOM 807 O O . ARG A 1 99 ? 12.040 0.408 10.867 1.00 66.06 99 ARG A O 1
ATOM 814 N N . LYS A 1 100 ? 11.642 1.633 9.044 1.00 57.50 100 LYS A N 1
ATOM 815 C CA . LYS A 1 100 ? 12.373 2.816 9.520 1.00 57.50 100 LYS A CA 1
ATOM 816 C C . LYS A 1 100 ? 11.617 3.519 10.647 1.00 57.50 100 LYS A C 1
ATOM 818 O O . LYS A 1 100 ? 12.255 4.001 11.566 1.00 57.50 100 LYS A O 1
ATOM 823 N N . GLN A 1 101 ? 10.286 3.549 10.591 1.00 48.09 101 GLN A N 1
ATOM 824 C CA . GLN A 1 101 ? 9.450 4.014 11.700 1.00 48.09 101 GLN A CA 1
ATOM 825 C C . GLN A 1 101 ? 9.565 3.084 12.912 1.00 48.09 101 GLN A C 1
ATOM 827 O O . GLN A 1 101 ? 9.714 3.578 14.017 1.00 48.09 101 GLN A O 1
ATOM 832 N N . GLU A 1 102 ? 9.582 1.766 12.703 1.00 37.28 102 GLU A N 1
ATOM 833 C CA . GLU A 1 102 ? 9.799 0.778 13.772 1.00 37.28 102 GLU A CA 1
ATOM 834 C C . GLU A 1 102 ? 11.180 0.960 14.444 1.00 37.28 102 GLU A C 1
ATOM 836 O O . GLU A 1 102 ? 11.251 1.032 15.660 1.00 37.28 102 GLU A O 1
ATOM 841 N N . VAL A 1 103 ? 12.260 1.164 13.676 1.00 36.97 103 VAL A N 1
ATOM 842 C CA . VAL A 1 103 ? 13.619 1.401 14.218 1.00 36.97 103 VAL A CA 1
ATOM 843 C C . VAL A 1 103 ? 13.800 2.810 14.810 1.00 36.97 103 VAL A C 1
ATOM 845 O O . VAL A 1 103 ? 14.605 2.993 15.714 1.00 36.97 103 VAL A O 1
ATOM 848 N N . SER A 1 104 ? 13.075 3.819 14.313 1.00 32.72 104 SER A N 1
ATOM 849 C CA . SER A 1 104 ? 13.088 5.178 14.886 1.00 32.72 104 SER A CA 1
ATOM 850 C C . SER A 1 104 ? 12.406 5.210 16.251 1.00 32.72 104 SER A C 1
ATOM 852 O O . SER A 1 104 ? 12.869 5.913 17.136 1.00 32.72 104 SER A O 1
ATOM 854 N N . LEU A 1 105 ? 11.351 4.412 16.441 1.00 30.64 105 LEU A N 1
ATOM 855 C CA . LEU A 1 105 ? 10.671 4.276 17.730 1.00 30.64 105 LEU A CA 1
ATOM 856 C C . LEU A 1 105 ? 11.537 3.556 18.779 1.00 30.64 105 LEU A C 1
ATOM 858 O O . LEU A 1 105 ? 11.403 3.861 19.956 1.00 30.64 105 LEU A O 1
ATOM 862 N N . ASP A 1 106 ? 12.460 2.682 18.361 1.00 33.00 106 ASP A N 1
ATOM 863 C CA . ASP A 1 106 ? 13.465 2.072 19.250 1.00 33.00 106 ASP A CA 1
ATOM 864 C C . ASP A 1 106 ? 14.627 3.033 19.598 1.00 33.00 106 ASP A C 1
ATOM 866 O O . ASP A 1 106 ? 15.375 2.790 20.544 1.00 33.00 106 ASP A O 1
ATOM 870 N N . ALA A 1 107 ? 14.811 4.117 18.834 1.00 30.20 107 ALA A N 1
ATOM 871 C CA . ALA A 1 107 ? 15.876 5.104 19.045 1.00 30.20 107 ALA A CA 1
ATOM 872 C C . ALA A 1 107 ? 15.415 6.348 19.830 1.00 30.20 107 ALA A C 1
ATOM 874 O O . ALA A 1 107 ? 16.255 7.038 20.404 1.00 30.20 107 ALA A O 1
ATOM 875 N N . ASP A 1 108 ? 14.104 6.598 19.896 1.00 31.64 108 ASP A N 1
ATOM 876 C CA . ASP A 1 108 ? 13.496 7.770 20.545 1.00 31.64 108 ASP A CA 1
ATOM 877 C C . ASP A 1 108 ? 13.057 7.512 22.009 1.00 31.64 108 ASP A C 1
ATOM 879 O O . ASP A 1 108 ? 12.342 8.320 22.600 1.00 31.64 108 ASP A O 1
ATOM 883 N N . GLU A 1 109 ? 13.522 6.431 22.652 1.00 36.44 109 GLU A N 1
ATOM 884 C CA . GLU A 1 109 ? 13.396 6.242 24.115 1.00 36.44 109 GLU A CA 1
ATOM 885 C C . GLU A 1 109 ? 14.383 7.107 24.932 1.00 36.44 109 GLU A C 1
ATOM 887 O O . GLU A 1 109 ? 14.414 7.038 26.162 1.00 36.44 109 GLU A O 1
ATOM 892 N N . ALA A 1 110 ? 15.170 7.967 24.279 1.00 31.88 110 ALA A N 1
ATOM 893 C CA . ALA A 1 110 ? 16.048 8.914 24.948 1.00 31.88 110 ALA A CA 1
ATOM 894 C C . ALA A 1 110 ? 15.869 10.342 24.410 1.00 31.88 110 ALA A C 1
ATOM 896 O O . ALA A 1 110 ? 16.343 10.675 23.329 1.00 31.88 110 ALA A O 1
ATOM 897 N N . LEU A 1 111 ? 15.301 11.170 25.289 1.00 33.66 111 LEU A N 1
ATOM 898 C CA . LEU A 1 111 ? 15.340 12.633 25.383 1.00 33.66 111 LEU A CA 1
ATOM 899 C C . LEU A 1 111 ? 14.068 13.421 25.020 1.00 33.66 111 LEU A C 1
ATOM 901 O O . LEU A 1 111 ? 13.552 13.431 23.910 1.00 33.66 111 LEU A O 1
ATOM 905 N N . GLU A 1 112 ? 13.644 14.094 26.087 1.00 27.44 112 GLU A N 1
ATOM 906 C CA . GLU A 1 112 ? 12.658 15.138 26.336 1.00 27.44 112 GLU A CA 1
ATOM 907 C C . GLU A 1 112 ? 12.467 16.244 25.277 1.00 27.44 112 GLU A C 1
ATOM 909 O O . GLU A 1 112 ? 13.290 16.426 24.380 1.00 27.44 112 GLU A O 1
ATOM 914 N N . PRO A 1 113 ? 11.358 17.010 25.390 1.00 46.56 113 PRO A N 1
ATOM 915 C CA . PRO A 1 113 ? 10.960 17.986 24.391 1.00 46.56 113 PRO A CA 1
ATOM 916 C C . PRO A 1 113 ? 11.804 19.254 24.512 1.00 46.56 113 PRO A C 1
ATOM 918 O O . PRO A 1 113 ? 11.737 19.942 25.527 1.00 46.56 113 PRO A O 1
ATOM 921 N N . GLU A 1 114 ? 12.501 19.633 23.441 1.00 29.58 114 GLU A N 1
ATOM 922 C CA . GLU A 1 114 ? 12.944 21.014 23.268 1.00 29.58 114 GLU A CA 1
ATOM 923 C C . GLU A 1 114 ? 12.498 21.612 21.932 1.00 29.58 114 GLU A C 1
ATOM 925 O O . GLU A 1 114 ? 12.453 20.984 20.874 1.00 29.58 114 GLU A O 1
ATOM 930 N N . THR A 1 115 ? 12.097 22.865 22.086 1.00 36.69 115 THR A N 1
ATOM 931 C CA . THR A 1 115 ? 11.592 23.854 21.147 1.00 36.69 115 THR A CA 1
ATOM 932 C C . THR A 1 115 ? 12.547 24.191 20.009 1.00 36.69 115 THR A C 1
ATOM 934 O O . THR A 1 115 ? 13.759 24.208 20.183 1.00 36.69 115 THR A O 1
ATOM 937 N N . ASP A 1 116 ? 11.933 24.570 18.887 1.00 43.22 116 ASP A N 1
ATOM 938 C CA . ASP A 1 116 ? 12.401 25.511 17.870 1.00 43.22 116 ASP A CA 1
ATOM 939 C C . ASP A 1 116 ? 13.900 25.517 17.553 1.00 43.22 116 ASP A C 1
ATOM 941 O O . ASP A 1 116 ? 14.712 26.220 18.152 1.00 43.22 116 ASP A O 1
ATOM 945 N N . SER A 1 117 ? 14.242 24.848 16.457 1.00 27.92 117 SER A N 1
ATOM 946 C CA . SER A 1 117 ? 15.298 25.322 15.573 1.00 27.92 117 SER A CA 1
ATOM 947 C C . SER A 1 117 ? 14.911 25.017 14.134 1.00 27.92 117 SER A C 1
ATOM 949 O O . SER A 1 117 ? 14.767 23.870 13.710 1.00 27.92 117 SER A O 1
ATOM 951 N N . GLU A 1 118 ? 14.679 26.107 13.413 1.00 39.53 118 GLU A N 1
ATOM 952 C CA . GLU A 1 118 ? 14.551 26.203 11.970 1.00 39.53 118 GLU A CA 1
ATOM 953 C C . GLU A 1 118 ? 15.579 25.301 11.278 1.00 39.53 118 GLU A C 1
ATOM 955 O O . GLU A 1 118 ? 16.759 25.339 11.612 1.00 39.53 118 GLU A O 1
ATOM 960 N N . THR A 1 119 ? 15.161 24.494 10.301 1.00 32.25 119 THR A N 1
ATOM 961 C CA . THR A 1 119 ? 15.511 24.679 8.879 1.00 32.25 119 THR A CA 1
ATOM 962 C C . THR A 1 119 ? 14.813 23.583 8.047 1.00 32.25 119 THR A C 1
ATOM 964 O O . THR A 1 119 ? 14.990 22.393 8.291 1.00 32.25 119 THR A O 1
ATOM 967 N N . ASN A 1 120 ? 14.080 24.009 7.007 1.00 28.84 120 ASN A N 1
ATOM 968 C CA . ASN A 1 120 ? 13.564 23.238 5.856 1.00 28.84 120 ASN A CA 1
ATOM 969 C C . ASN A 1 120 ? 12.151 22.616 5.910 1.00 28.84 120 ASN A C 1
ATOM 971 O O . ASN A 1 120 ? 11.956 21.417 5.726 1.00 28.84 120 ASN A O 1
ATOM 975 N N . ALA A 1 121 ? 11.142 23.483 5.949 1.00 38.69 121 ALA A N 1
ATOM 976 C CA . ALA A 1 121 ? 9.924 23.390 5.126 1.00 38.69 121 ALA A CA 1
ATOM 977 C C . ALA A 1 121 ? 9.469 24.848 4.834 1.00 38.69 121 ALA A C 1
ATOM 979 O O . ALA A 1 121 ? 9.865 25.701 5.628 1.00 38.69 121 ALA A O 1
ATOM 980 N N . PRO A 1 122 ? 8.649 25.200 3.804 1.00 43.38 122 PRO A N 1
ATOM 981 C CA . PRO A 1 122 ? 7.543 24.371 3.312 1.00 43.38 122 PRO A CA 1
ATOM 982 C C . PRO A 1 122 ? 7.085 24.529 1.828 1.00 43.38 122 PRO A C 1
ATOM 984 O O . PRO A 1 122 ? 7.272 25.537 1.165 1.00 43.38 122 PRO A O 1
ATOM 987 N N . TYR A 1 123 ? 6.396 23.494 1.338 1.00 35.47 123 TYR A N 1
ATOM 988 C CA . TYR A 1 123 ? 5.147 23.521 0.555 1.00 35.47 123 TYR A CA 1
ATOM 989 C C . TYR A 1 123 ? 4.808 24.694 -0.398 1.00 35.47 123 TYR A C 1
ATOM 991 O O . TYR A 1 123 ? 4.580 25.823 0.016 1.00 35.47 123 TYR A O 1
ATOM 999 N N . SER A 1 124 ? 4.432 24.331 -1.632 1.00 34.22 124 SER A N 1
ATOM 1000 C CA . SER A 1 124 ? 3.318 24.975 -2.353 1.00 34.22 124 SER A CA 1
ATOM 1001 C C . SER A 1 124 ? 2.240 23.936 -2.691 1.00 34.22 124 SER A C 1
ATOM 1003 O O . SER A 1 124 ? 1.879 23.670 -3.836 1.00 34.22 124 SER A O 1
ATOM 1005 N N . SER A 1 125 ? 1.688 23.293 -1.664 1.00 50.78 125 SER A N 1
ATOM 1006 C CA . SER A 1 125 ? 0.289 22.887 -1.749 1.00 50.78 125 SER A CA 1
ATOM 1007 C C . SER A 1 125 ? -0.519 24.165 -1.564 1.00 50.78 125 SER A C 1
ATOM 1009 O O . SER A 1 125 ? -0.528 24.707 -0.460 1.00 50.78 125 SER A O 1
ATOM 1011 N N . SER A 1 126 ? -1.144 24.670 -2.634 1.00 51.75 126 SER A N 1
ATOM 1012 C CA . SER A 1 126 ? -2.042 25.831 -2.551 1.00 51.75 126 SER A CA 1
ATOM 1013 C C . SER A 1 126 ? -2.905 25.727 -1.283 1.00 51.75 126 SER A C 1
ATOM 1015 O O . SER A 1 126 ? -3.470 24.651 -1.045 1.00 51.75 126 SER A O 1
ATOM 1017 N N . PRO A 1 127 ? -3.031 26.795 -0.476 1.00 53.22 127 PRO A N 1
ATOM 1018 C CA . PRO A 1 127 ? -3.856 26.791 0.731 1.00 53.22 127 PRO A CA 1
ATOM 1019 C C . PRO A 1 127 ? -5.265 26.245 0.479 1.00 53.22 127 PRO A C 1
ATOM 1021 O O . PRO A 1 127 ? -5.796 25.517 1.310 1.00 53.22 127 PRO A O 1
ATOM 1024 N N . ALA A 1 128 ? -5.818 26.484 -0.715 1.00 54.22 128 ALA A N 1
ATOM 1025 C CA . ALA A 1 128 ? -7.098 25.935 -1.151 1.00 54.22 128 ALA A CA 1
ATOM 1026 C C . ALA A 1 128 ? -7.084 24.402 -1.293 1.00 54.22 128 ALA A C 1
ATOM 1028 O O . ALA A 1 128 ? -8.030 23.737 -0.890 1.00 54.22 128 ALA A O 1
ATOM 1029 N N . ARG A 1 129 ? -6.004 23.801 -1.810 1.00 51.44 129 ARG A N 1
ATOM 1030 C CA . ARG A 1 129 ? -5.859 22.334 -1.887 1.00 51.44 129 ARG A CA 1
ATOM 1031 C C . ARG A 1 129 ? -5.683 21.700 -0.513 1.00 51.44 129 ARG A C 1
ATOM 1033 O O . ARG A 1 129 ? -6.246 20.637 -0.268 1.00 51.44 129 ARG A O 1
ATOM 1040 N N . VAL A 1 130 ? -4.929 22.342 0.378 1.00 58.09 130 VAL A N 1
ATOM 1041 C CA . VAL A 1 130 ? -4.783 21.881 1.768 1.00 58.09 130 VAL A CA 1
ATOM 1042 C C . VAL A 1 130 ? -6.114 21.984 2.500 1.00 58.09 130 VAL A C 1
ATOM 1044 O O . VAL A 1 130 ? -6.499 21.036 3.177 1.00 58.09 130 VAL A O 1
ATOM 1047 N N . ALA A 1 131 ? -6.835 23.093 2.327 1.00 57.97 131 ALA A N 1
ATOM 1048 C CA . ALA A 1 131 ? -8.158 23.301 2.901 1.00 57.97 131 ALA A CA 1
ATOM 1049 C C . ALA A 1 131 ? -9.158 22.254 2.394 1.00 57.97 131 ALA A C 1
ATOM 1051 O O . ALA A 1 131 ? -9.751 21.566 3.213 1.00 57.97 131 ALA A O 1
ATOM 1052 N N . LEU A 1 132 ? -9.247 22.028 1.078 1.00 61.88 132 LEU A N 1
ATOM 1053 C CA . LEU A 1 132 ? -10.126 21.009 0.487 1.00 61.88 132 LEU A CA 1
ATOM 1054 C C . LEU A 1 132 ? -9.758 19.585 0.923 1.00 61.88 132 LEU A C 1
ATOM 1056 O O . LEU A 1 132 ? -10.628 18.743 1.122 1.00 61.88 132 LEU A O 1
ATOM 1060 N N . GLN A 1 133 ? -8.469 19.273 1.071 1.00 63.84 133 GLN A N 1
ATOM 1061 C CA . GLN A 1 133 ? -8.045 17.965 1.570 1.00 63.84 133 GLN A CA 1
ATOM 1062 C C . GLN A 1 133 ? -8.405 17.795 3.050 1.00 63.84 133 GLN A C 1
ATOM 1064 O O . GLN A 1 133 ? -8.926 16.745 3.423 1.00 63.84 133 GLN A O 1
ATOM 1069 N N . LYS A 1 134 ? -8.164 18.820 3.877 1.00 64.38 134 LYS A N 1
ATOM 1070 C CA . LYS A 1 134 ? -8.574 18.837 5.286 1.00 64.38 134 LYS A CA 1
ATOM 1071 C C . LYS A 1 134 ? -10.085 18.695 5.405 1.00 64.38 134 LYS A C 1
ATOM 1073 O O . LYS A 1 134 ? -10.535 17.852 6.161 1.00 64.38 134 LYS A O 1
ATOM 1078 N N . GLU A 1 135 ? -10.850 19.423 4.604 1.00 66.62 135 GLU A N 1
ATOM 1079 C CA . GLU A 1 135 ? -12.308 19.342 4.553 1.00 66.62 135 GLU A CA 1
ATOM 1080 C C . GLU A 1 135 ? -12.783 17.941 4.157 1.00 66.62 135 GLU A C 1
ATOM 1082 O O . GLU A 1 135 ? -13.600 17.356 4.858 1.00 66.62 135 GLU A O 1
ATOM 1087 N N . ARG A 1 136 ? -12.208 17.331 3.111 1.00 69.19 136 ARG A N 1
ATOM 1088 C CA . ARG A 1 136 ? -12.547 15.954 2.700 1.00 69.19 136 ARG A CA 1
ATOM 1089 C C . ARG A 1 136 ? -12.198 14.915 3.760 1.00 69.19 136 ARG A C 1
ATOM 1091 O O . ARG A 1 136 ? -12.950 13.958 3.933 1.00 69.19 136 ARG A O 1
ATOM 1098 N N . VAL A 1 137 ? -11.066 15.071 4.447 1.00 71.38 137 VAL A N 1
ATOM 1099 C CA . VAL A 1 137 ? -10.666 14.182 5.547 1.00 71.38 137 VAL A CA 1
ATOM 1100 C C . VAL A 1 137 ? -11.597 14.371 6.740 1.00 71.38 137 VAL A C 1
ATOM 1102 O O . VAL A 1 137 ? -12.116 13.382 7.246 1.00 71.38 137 VAL A O 1
ATOM 1105 N N . SER A 1 138 ? -11.875 15.610 7.144 1.00 70.00 138 SER A N 1
ATOM 1106 C CA . SER A 1 138 ? -12.819 15.929 8.218 1.00 70.00 138 SER A CA 1
ATOM 1107 C C . SER A 1 138 ? -14.216 15.401 7.914 1.00 70.00 138 SER A C 1
ATOM 1109 O O . SER A 1 138 ? -14.838 14.789 8.774 1.00 70.00 138 SER A O 1
ATOM 1111 N N . HIS A 1 139 ? -14.678 15.549 6.675 1.00 72.00 139 HIS A N 1
ATOM 1112 C CA . HIS A 1 139 ? -15.952 15.020 6.212 1.00 72.00 139 HIS A CA 1
ATOM 1113 C C . HIS A 1 139 ? -15.984 13.491 6.279 1.00 72.00 139 HIS A C 1
ATOM 1115 O O . HIS A 1 139 ? -16.901 12.900 6.839 1.00 72.00 139 HIS A O 1
ATOM 1121 N N . TYR A 1 140 ? -14.939 12.832 5.777 1.00 76.62 140 TYR A N 1
ATOM 1122 C CA . TYR A 1 140 ? -14.808 11.382 5.871 1.00 76.62 140 TYR A CA 1
ATOM 1123 C C . TYR A 1 140 ? -14.798 10.891 7.328 1.00 76.62 140 TYR A C 1
ATOM 1125 O O . TYR A 1 140 ? -15.443 9.891 7.636 1.00 76.62 140 TYR A O 1
ATOM 1133 N N . LEU A 1 141 ? -14.109 11.597 8.230 1.00 75.81 141 LEU A N 1
ATOM 1134 C CA . LEU A 1 141 ? -14.086 11.290 9.662 1.00 75.81 141 LEU A CA 1
ATOM 1135 C C . LEU A 1 141 ? -15.449 11.525 10.327 1.00 75.81 141 LEU A C 1
ATOM 1137 O O . LEU A 1 141 ? -15.859 10.710 11.150 1.00 75.81 141 LEU A O 1
ATOM 1141 N N . ALA A 1 142 ? -16.169 12.580 9.942 1.00 79.56 142 ALA A N 1
ATOM 1142 C CA . ALA A 1 142 ? -17.512 12.870 10.435 1.00 79.56 142 ALA A CA 1
ATOM 1143 C C . ALA A 1 142 ? -18.515 11.788 10.015 1.00 79.56 142 ALA A C 1
ATOM 1145 O O . ALA A 1 142 ? -19.276 11.305 10.849 1.00 79.56 142 ALA A O 1
ATOM 1146 N N . VAL A 1 143 ? -18.479 11.346 8.755 1.00 82.06 143 VAL A N 1
ATOM 1147 C CA . VAL A 1 143 ? -19.340 10.249 8.286 1.00 82.06 143 VAL A CA 1
ATOM 1148 C C . VAL A 1 143 ? -18.930 8.920 8.925 1.00 82.06 143 VAL A C 1
ATOM 1150 O O . VAL A 1 143 ? -19.786 8.154 9.358 1.00 82.06 143 VAL A O 1
ATOM 1153 N N . LEU A 1 144 ? -17.626 8.653 9.064 1.00 82.31 144 LEU A N 1
ATOM 1154 C CA . LEU A 1 144 ? -17.150 7.490 9.817 1.00 82.31 144 LEU A CA 1
ATOM 1155 C C . LEU A 1 144 ? -17.699 7.482 11.245 1.00 82.31 144 LEU A C 1
ATOM 1157 O O . LEU A 1 144 ? -18.089 6.421 11.718 1.00 82.31 144 LEU A O 1
ATOM 1161 N N . ALA A 1 145 ? -17.750 8.633 11.919 1.00 84.81 145 ALA A N 1
ATOM 1162 C CA . ALA A 1 145 ? -18.254 8.735 13.286 1.00 84.81 145 ALA A CA 1
ATOM 1163 C C . ALA A 1 145 ? -19.740 8.349 13.417 1.00 84.81 145 ALA A C 1
ATOM 1165 O O . ALA A 1 145 ? -20.127 7.888 14.489 1.00 84.81 145 ALA A O 1
ATOM 1166 N N . GLN A 1 146 ? -20.532 8.474 12.342 1.00 87.50 146 GLN A N 1
ATOM 1167 C CA . GLN A 1 146 ? -21.954 8.095 12.299 1.00 87.50 146 GLN A CA 1
ATOM 1168 C C . GLN A 1 146 ? -22.181 6.581 12.205 1.00 87.50 146 GLN A C 1
ATOM 1170 O O . GLN A 1 146 ? -23.270 6.098 12.519 1.00 87.50 146 GLN A O 1
ATOM 1175 N N . LEU A 1 147 ? -21.177 5.809 11.779 1.00 88.75 147 LEU A N 1
ATOM 1176 C CA . LEU A 1 147 ? -21.267 4.353 11.833 1.00 88.75 147 LEU A CA 1
ATOM 1177 C C . LEU A 1 147 ? -21.250 3.884 13.291 1.00 88.75 147 LEU A C 1
ATOM 1179 O O . LEU A 1 147 ? -20.593 4.474 14.150 1.00 88.75 147 LEU A O 1
ATOM 1183 N N . ASN A 1 148 ? -21.910 2.755 13.559 1.00 93.25 148 ASN A N 1
ATOM 1184 C CA . ASN A 1 148 ? -21.779 2.113 14.862 1.00 93.25 148 ASN A CA 1
ATOM 1185 C C . ASN A 1 148 ? -20.316 1.710 15.120 1.00 93.25 148 ASN A C 1
ATOM 1187 O O . ASN A 1 148 ? -19.560 1.401 14.195 1.00 93.25 148 ASN A O 1
ATOM 1191 N N . ILE A 1 149 ? -19.928 1.679 16.395 1.00 93.62 149 ILE A N 1
ATOM 1192 C CA . ILE A 1 149 ? -18.541 1.448 16.813 1.00 93.62 149 ILE A CA 1
ATOM 1193 C C . ILE A 1 149 ? -17.941 0.158 16.237 1.00 93.62 149 ILE A C 1
ATOM 1195 O O . ILE A 1 149 ? -16.801 0.155 15.781 1.00 93.62 149 ILE A O 1
ATOM 1199 N N . ALA A 1 150 ? -18.731 -0.914 16.153 1.00 91.81 150 ALA A N 1
ATOM 1200 C CA . ALA A 1 150 ? -18.289 -2.193 15.611 1.00 91.81 150 ALA A CA 1
ATOM 1201 C C . ALA A 1 150 ? -17.949 -2.109 14.112 1.00 91.81 150 ALA A C 1
ATOM 1203 O O . ALA A 1 150 ? -17.005 -2.759 13.657 1.00 91.81 150 ALA A O 1
ATOM 1204 N N . ASP A 1 151 ? -18.692 -1.312 13.347 1.00 91.69 151 ASP A N 1
ATOM 1205 C CA . ASP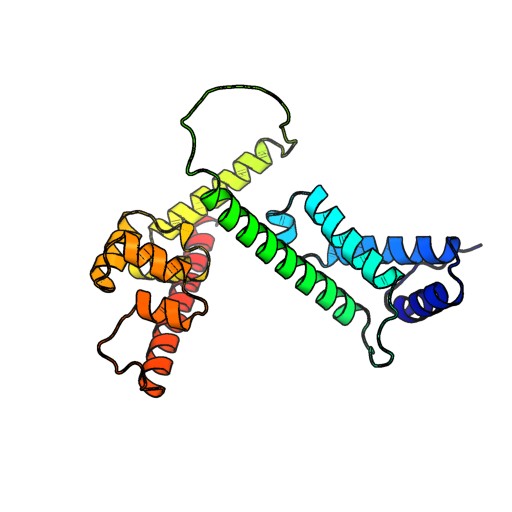 A 1 151 ? -18.465 -1.087 11.920 1.00 91.69 151 ASP A CA 1
ATOM 1206 C C . ASP A 1 151 ? -17.293 -0.126 11.689 1.00 91.69 151 ASP A C 1
ATOM 1208 O O . ASP A 1 151 ? -16.459 -0.393 10.819 1.00 91.69 151 ASP A O 1
ATOM 1212 N N . ARG A 1 152 ? -17.156 0.926 12.514 1.00 90.12 152 ARG A N 1
ATOM 1213 C CA . ARG A 1 152 ? -15.973 1.811 12.501 1.00 90.12 152 ARG A CA 1
ATOM 1214 C C . ARG A 1 152 ? -14.695 1.013 12.717 1.00 90.12 152 ARG A C 1
ATOM 1216 O O . ARG A 1 152 ? -13.768 1.093 11.909 1.00 90.12 152 ARG A O 1
ATOM 1223 N N . VAL A 1 153 ? -14.687 0.183 13.758 1.00 91.38 153 VAL A N 1
ATOM 1224 C CA . VAL A 1 153 ? -13.573 -0.708 14.076 1.00 91.38 153 VAL A CA 1
ATOM 1225 C C . VAL A 1 153 ? -13.321 -1.689 12.932 1.00 91.38 153 VAL A C 1
ATOM 1227 O O . VAL A 1 153 ? -12.183 -1.811 12.494 1.00 91.38 153 VAL A O 1
ATOM 1230 N N . ALA A 1 154 ? -14.346 -2.349 12.381 1.00 88.38 154 ALA A N 1
ATOM 1231 C CA . ALA A 1 154 ? -14.159 -3.310 11.285 1.00 88.38 154 ALA A CA 1
ATOM 1232 C C . ALA A 1 154 ? -13.536 -2.675 10.027 1.00 88.38 154 ALA A C 1
ATOM 1234 O O . ALA A 1 154 ? -12.749 -3.312 9.321 1.00 88.38 154 ALA A O 1
ATOM 1235 N N . VAL A 1 155 ? -13.880 -1.417 9.735 1.00 84.50 155 VAL A N 1
ATOM 1236 C CA . VAL A 1 155 ? -13.294 -0.659 8.623 1.00 84.50 155 VAL A CA 1
ATOM 1237 C C . VAL A 1 155 ? -11.845 -0.274 8.929 1.00 84.50 155 VAL A C 1
ATOM 1239 O O . VAL A 1 155 ? -10.972 -0.493 8.081 1.00 84.50 155 VAL A O 1
ATOM 1242 N N . LYS A 1 156 ? -11.575 0.270 10.121 1.00 84.12 156 LYS A N 1
ATOM 1243 C CA . LYS A 1 156 ? -10.252 0.777 10.519 1.00 84.12 156 LYS A CA 1
ATOM 1244 C C . LYS A 1 156 ? -9.239 -0.334 10.784 1.00 84.12 156 LYS A C 1
ATOM 1246 O O . LYS A 1 156 ? -8.127 -0.247 10.284 1.00 84.12 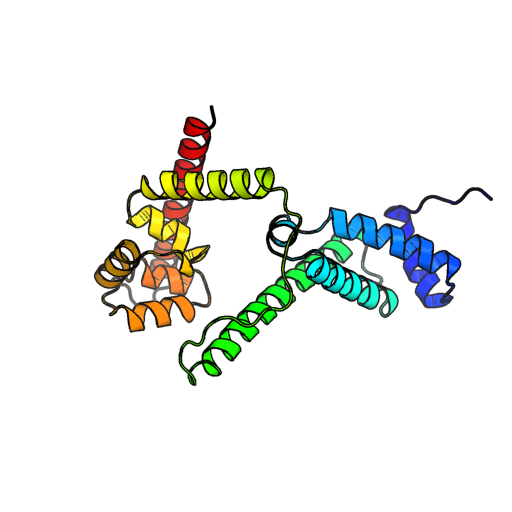156 LYS A O 1
ATOM 1251 N N . LEU A 1 157 ? -9.626 -1.408 11.466 1.00 83.44 157 LEU A N 1
ATOM 1252 C CA . LEU A 1 157 ? -8.716 -2.438 11.977 1.00 83.44 157 LEU A CA 1
ATOM 1253 C C . LEU A 1 157 ? -7.828 -3.075 10.892 1.00 83.44 157 LEU A C 1
ATOM 1255 O O . LEU A 1 157 ? -6.657 -3.332 11.136 1.00 83.44 157 LEU A O 1
ATOM 1259 N N . GLU A 1 158 ? -8.342 -3.288 9.676 1.00 76.38 158 GLU A N 1
ATOM 1260 C CA . GLU A 1 158 ? -7.541 -3.836 8.566 1.00 76.38 158 GLU A CA 1
ATOM 1261 C C . GLU A 1 158 ? -6.872 -2.758 7.695 1.00 76.38 158 GLU A C 1
ATOM 1263 O O . GLU A 1 158 ? -5.878 -3.035 7.030 1.00 76.38 158 GLU A O 1
ATOM 1268 N N . SER A 1 159 ? -7.423 -1.540 7.637 1.00 72.69 159 SER A N 1
ATOM 1269 C CA . SER A 1 159 ? -6.998 -0.522 6.660 1.00 72.69 159 SER A CA 1
ATOM 1270 C C . SER A 1 159 ? -6.135 0.600 7.243 1.00 72.69 159 SER A C 1
ATOM 1272 O O . SER A 1 159 ? -5.267 1.123 6.543 1.00 72.69 159 SER A O 1
ATOM 1274 N N . ALA A 1 160 ? -6.376 0.963 8.500 1.00 72.06 160 ALA A N 1
ATOM 1275 C CA . ALA A 1 160 ? -5.689 1.998 9.263 1.00 72.06 160 ALA A CA 1
ATOM 1276 C C . ALA A 1 160 ? -5.900 1.753 10.777 1.00 72.06 160 ALA A C 1
ATOM 1278 O O . ALA A 1 160 ? -6.638 2.500 11.422 1.00 72.06 160 ALA A O 1
ATOM 1279 N N . PRO A 1 161 ? -5.308 0.694 11.363 1.00 72.56 161 PRO A N 1
ATOM 1280 C CA . PRO A 1 161 ? -5.464 0.386 12.789 1.00 72.56 161 PRO A CA 1
ATOM 1281 C C . PRO A 1 161 ? -4.960 1.511 13.705 1.00 72.56 161 PRO A C 1
ATOM 1283 O O . PRO A 1 161 ? -5.499 1.726 14.780 1.00 72.56 161 PRO A O 1
ATOM 1286 N N . ASN A 1 162 ? -3.998 2.309 13.244 1.00 72.94 162 ASN A N 1
ATOM 1287 C CA . ASN A 1 162 ? -3.513 3.503 13.937 1.00 72.94 162 ASN A CA 1
ATOM 1288 C C . ASN A 1 162 ? -4.521 4.671 13.976 1.00 72.94 162 ASN A C 1
ATOM 1290 O O . ASN A 1 162 ? -4.227 5.705 14.562 1.00 72.94 162 ASN A O 1
ATOM 1294 N N . TRP A 1 163 ? -5.674 4.554 13.311 1.00 76.88 163 TRP A N 1
ATOM 1295 C CA . TRP A 1 163 ? -6.758 5.546 13.351 1.00 76.88 163 TRP A CA 1
ATOM 1296 C C . TRP A 1 163 ? -7.885 5.152 14.313 1.00 76.88 163 TRP A C 1
ATOM 1298 O O . TRP A 1 163 ? -8.940 5.800 14.331 1.00 76.88 163 TRP A O 1
ATOM 1308 N N . LEU A 1 164 ? -7.697 4.063 15.062 1.00 80.31 164 LEU A N 1
ATOM 1309 C CA . LEU A 1 164 ? -8.580 3.706 16.160 1.00 80.31 164 LEU A CA 1
ATOM 1310 C C . LEU A 1 164 ? -8.437 4.758 17.264 1.00 80.31 164 LEU A C 1
ATOM 1312 O O . LEU A 1 164 ? -7.327 5.077 17.684 1.00 80.31 164 LEU A O 1
ATOM 1316 N N . ASN A 1 165 ? -9.557 5.337 17.688 1.00 82.12 165 ASN A N 1
ATOM 1317 C CA . ASN A 1 165 ? -9.587 6.268 18.814 1.00 82.12 165 ASN A CA 1
ATOM 1318 C C . ASN A 1 165 ? -9.735 5.512 20.148 1.00 82.12 165 ASN A C 1
ATOM 1320 O O . ASN A 1 165 ? -9.938 4.299 20.159 1.00 82.12 165 ASN A O 1
ATOM 1324 N N . ASN A 1 166 ? -9.658 6.227 21.273 1.00 83.56 166 ASN A N 1
ATOM 1325 C CA . ASN A 1 166 ? -9.735 5.613 22.605 1.00 83.56 166 ASN A CA 1
ATOM 1326 C C . ASN A 1 166 ? -11.026 4.805 22.806 1.00 83.56 166 ASN A C 1
ATOM 1328 O O . ASN A 1 166 ? -10.961 3.673 23.257 1.00 83.56 166 ASN A O 1
ATOM 1332 N N . GLU A 1 167 ? -12.177 5.331 22.377 1.00 89.31 167 GLU A N 1
ATOM 1333 C CA . GLU A 1 167 ? -13.470 4.638 22.483 1.00 89.31 167 GLU A CA 1
ATOM 1334 C C . GLU A 1 167 ? -13.473 3.303 21.711 1.00 89.31 167 GLU A C 1
ATOM 1336 O O . GLU A 1 167 ? -13.940 2.276 22.198 1.00 89.31 167 GLU A O 1
ATOM 1341 N N . GLU A 1 168 ? -12.931 3.301 20.493 1.00 89.31 168 GLU A N 1
ATOM 1342 C CA . GLU A 1 168 ? -12.821 2.121 19.633 1.00 89.31 168 GLU A CA 1
ATOM 1343 C C . GLU A 1 168 ? -11.821 1.096 20.179 1.00 89.31 168 GLU A C 1
ATOM 1345 O O . GLU A 1 168 ? -12.058 -0.111 20.074 1.00 89.31 168 GLU A O 1
ATOM 1350 N N . MET A 1 169 ? -10.728 1.572 20.778 1.00 87.94 169 MET A N 1
ATOM 1351 C CA . MET A 1 169 ? -9.739 0.738 21.458 1.00 87.94 169 MET A CA 1
ATOM 1352 C C . MET A 1 169 ? -10.302 0.128 22.743 1.00 87.94 169 MET A C 1
ATOM 1354 O O . MET A 1 169 ? -10.112 -1.064 22.970 1.00 87.94 169 MET A O 1
ATOM 1358 N N . ASP A 1 170 ? -11.063 0.887 23.530 1.00 90.62 170 ASP A N 1
ATOM 1359 C CA . ASP A 1 170 ? -11.760 0.395 24.722 1.00 90.62 170 ASP A CA 1
ATOM 1360 C C . ASP A 1 170 ? -12.817 -0.645 24.348 1.00 90.62 170 ASP A C 1
ATOM 1362 O O . ASP A 1 170 ? -12.932 -1.697 24.979 1.00 90.62 170 ASP A O 1
ATOM 1366 N N . TRP A 1 171 ? -13.560 -0.403 23.266 1.00 94.69 171 TRP A N 1
ATOM 1367 C CA . TRP A 1 171 ? -14.518 -1.370 22.741 1.00 94.69 171 TRP A CA 1
ATOM 1368 C C . TRP A 1 171 ? -13.841 -2.677 22.308 1.00 94.69 171 TRP A C 1
ATOM 1370 O O . TRP A 1 171 ? -14.325 -3.760 22.643 1.00 94.69 171 TRP A O 1
ATOM 1380 N N . LEU A 1 172 ? -12.710 -2.594 21.598 1.00 93.12 172 LEU A N 1
ATOM 1381 C CA . LEU A 1 172 ? -11.916 -3.764 21.211 1.00 93.12 172 LEU A CA 1
ATOM 1382 C C . LEU A 1 172 ? -11.305 -4.478 22.420 1.00 93.12 172 LEU A C 1
ATOM 1384 O O . LEU A 1 172 ? -11.284 -5.706 22.444 1.00 93.12 172 LEU A O 1
ATOM 1388 N N . SER A 1 173 ? -10.830 -3.733 23.415 1.00 91.19 173 SER A N 1
ATOM 1389 C CA . SER A 1 173 ? -10.265 -4.251 24.668 1.00 91.19 173 SER A CA 1
ATOM 1390 C C . SER A 1 173 ? -11.308 -5.081 25.412 1.00 91.19 173 SER A C 1
ATOM 1392 O O . SER A 1 173 ? -11.118 -6.278 25.629 1.00 91.19 173 SER A O 1
ATOM 1394 N N . ASN A 1 174 ? -12.490 -4.500 25.638 1.00 91.62 174 ASN A N 1
ATOM 1395 C CA . ASN A 1 174 ? -13.622 -5.180 26.270 1.00 91.62 174 ASN A CA 1
ATOM 1396 C C . ASN A 1 174 ? -14.065 -6.427 25.498 1.00 91.62 174 ASN A C 1
ATOM 1398 O O . ASN A 1 174 ? -14.464 -7.424 26.093 1.00 91.62 174 ASN A O 1
ATOM 1402 N N . ARG A 1 175 ? -14.005 -6.378 24.164 1.00 90.44 175 ARG A N 1
ATOM 1403 C CA . ARG A 1 175 ? -14.431 -7.490 23.312 1.00 90.44 175 ARG A CA 1
ATOM 1404 C C . ARG A 1 175 ? -13.404 -8.615 23.230 1.00 90.44 175 ARG A C 1
ATOM 1406 O O . ARG A 1 175 ? -13.800 -9.773 23.173 1.00 90.44 175 ARG A O 1
ATOM 1413 N N . SER A 1 176 ? -12.119 -8.279 23.173 1.00 89.19 176 SER A N 1
ATOM 1414 C CA . SER A 1 176 ? -11.010 -9.235 23.065 1.00 89.19 176 SER A CA 1
ATOM 1415 C C . SER A 1 176 ? -10.575 -9.807 24.416 1.00 89.19 176 SER A C 1
ATOM 1417 O O . SER A 1 176 ? -9.903 -10.835 24.447 1.00 89.19 176 SER A O 1
ATOM 1419 N N . GLY A 1 177 ? -10.939 -9.145 25.520 1.00 89.00 177 GLY A N 1
ATOM 1420 C CA . GLY A 1 177 ? -10.440 -9.455 26.859 1.00 89.00 177 GLY A CA 1
ATOM 1421 C C . GLY A 1 177 ? -8.975 -9.056 27.071 1.00 89.00 177 GLY A C 1
ATOM 1422 O O . GLY A 1 177 ? -8.383 -9.431 28.080 1.00 89.00 177 GLY A O 1
ATOM 1423 N N . LEU A 1 178 ? -8.372 -8.323 26.128 1.00 88.00 178 LEU A N 1
ATOM 1424 C CA . LEU A 1 178 ? -6.983 -7.877 26.199 1.00 88.00 178 LEU A CA 1
ATOM 1425 C C . LEU A 1 178 ? -6.907 -6.468 26.778 1.00 88.00 178 LEU A C 1
ATOM 1427 O O . LEU A 1 178 ? -7.596 -5.570 26.307 1.00 88.00 178 LEU A O 1
ATOM 1431 N N . ALA A 1 179 ? -6.000 -6.248 27.732 1.00 89.88 179 ALA A N 1
ATOM 1432 C CA . ALA A 1 179 ? -5.660 -4.899 28.179 1.00 89.88 179 ALA A CA 1
ATOM 1433 C C . ALA A 1 179 ? -5.100 -4.057 27.015 1.00 89.88 179 ALA A C 1
ATOM 1435 O O . ALA A 1 179 ? -4.442 -4.593 26.124 1.00 89.88 179 ALA A O 1
ATOM 1436 N N . LEU A 1 180 ? -5.303 -2.734 27.047 1.00 81.62 180 LEU A N 1
ATOM 1437 C CA . LEU A 1 180 ? -4.927 -1.821 25.954 1.00 81.62 180 LEU A CA 1
ATOM 1438 C C . LEU A 1 180 ? -3.482 -1.986 25.434 1.00 81.62 180 LEU A C 1
ATOM 1440 O O . LEU A 1 180 ? -3.321 -2.020 24.212 1.00 81.62 180 LEU A O 1
ATOM 1444 N N . PRO A 1 181 ? -2.439 -2.143 26.280 1.00 81.12 181 PRO A N 1
ATOM 1445 C CA . PRO A 1 181 ? -1.080 -2.378 25.785 1.00 81.12 181 PRO A CA 1
ATOM 1446 C C . PRO A 1 181 ? -0.953 -3.694 25.002 1.00 81.12 181 PR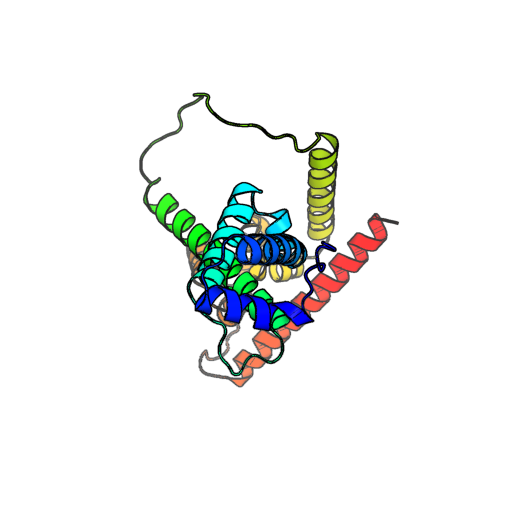O A C 1
ATOM 1448 O O . PRO A 1 181 ? -0.426 -3.709 23.892 1.00 81.12 181 PRO A O 1
ATOM 1451 N N . ALA A 1 182 ? -1.521 -4.781 25.533 1.00 78.12 182 ALA A N 1
ATOM 1452 C CA . ALA A 1 182 ? -1.508 -6.096 24.891 1.00 78.12 182 ALA A CA 1
ATOM 1453 C C . ALA A 1 182 ? -2.350 -6.119 23.604 1.00 78.12 182 ALA A C 1
ATOM 1455 O O . ALA A 1 182 ? -2.012 -6.803 22.639 1.00 78.12 182 ALA A O 1
ATOM 1456 N N . LEU A 1 183 ? -3.437 -5.346 23.561 1.00 82.88 183 LEU A N 1
ATOM 1457 C CA . LEU A 1 183 ? -4.245 -5.159 22.363 1.00 82.88 183 LEU A CA 1
ATOM 1458 C C . LEU A 1 183 ? -3.455 -4.430 21.266 1.00 82.88 183 LEU A C 1
ATOM 1460 O O . LEU A 1 183 ? -3.488 -4.857 20.112 1.00 82.88 183 LEU A O 1
ATOM 1464 N N . TRP A 1 184 ? -2.724 -3.365 21.608 1.00 78.94 184 TRP A N 1
ATOM 1465 C CA . TRP A 1 184 ? -1.856 -2.653 20.662 1.00 78.94 184 TRP A CA 1
ATOM 1466 C C . TRP A 1 184 ? -0.756 -3.544 20.101 1.00 78.94 184 TRP A C 1
ATOM 1468 O O . TRP A 1 184 ? -0.519 -3.542 18.889 1.00 78.94 184 TRP A O 1
ATOM 1478 N N . GLU A 1 185 ? -0.122 -4.331 20.964 1.00 77.44 185 GLU A N 1
ATOM 1479 C CA . GLU A 1 185 ? 0.877 -5.313 20.562 1.00 77.44 185 GLU A CA 1
ATOM 1480 C C . GLU A 1 185 ? 0.261 -6.358 19.623 1.00 77.44 185 GLU A C 1
ATOM 1482 O O . GLU A 1 185 ? 0.784 -6.592 18.535 1.00 77.44 185 GLU A O 1
ATOM 1487 N N . ALA A 1 186 ? -0.906 -6.909 19.969 1.00 77.50 186 ALA A N 1
ATOM 1488 C CA . ALA A 1 186 ? -1.606 -7.890 19.144 1.00 77.50 186 ALA A CA 1
ATOM 1489 C C . ALA A 1 186 ? -1.993 -7.330 17.764 1.00 77.50 186 ALA A C 1
ATOM 1491 O O . ALA A 1 186 ? -1.800 -8.002 16.748 1.00 77.50 186 ALA A O 1
ATOM 1492 N N . ILE A 1 187 ? -2.508 -6.096 17.702 1.00 79.94 187 ILE A N 1
ATOM 1493 C CA . ILE A 1 187 ? -2.853 -5.420 16.441 1.00 79.94 187 ILE A CA 1
ATOM 1494 C C . ILE A 1 187 ? -1.596 -5.176 15.600 1.00 79.94 187 ILE A C 1
ATOM 1496 O O . ILE A 1 187 ? -1.611 -5.408 14.390 1.00 79.94 187 ILE A O 1
ATOM 1500 N N . SER A 1 188 ? -0.502 -4.744 16.227 1.00 75.06 188 SER A N 1
ATOM 1501 C CA . SER A 1 188 ? 0.768 -4.456 15.548 1.00 75.06 188 SER A CA 1
ATOM 1502 C C . SER A 1 188 ? 1.464 -5.725 15.048 1.00 75.06 188 SER A C 1
ATOM 1504 O O . SER A 1 188 ? 2.017 -5.743 13.944 1.00 75.06 188 SER A O 1
ATOM 1506 N N . ALA A 1 189 ? 1.383 -6.809 15.822 1.00 74.94 189 ALA A N 1
ATOM 1507 C CA . ALA A 1 189 ? 1.940 -8.118 15.500 1.00 74.94 189 ALA A CA 1
ATOM 1508 C C . ALA A 1 189 ? 1.092 -8.907 14.487 1.00 74.94 189 ALA A C 1
ATOM 1510 O O . ALA A 1 189 ? 1.579 -9.882 13.901 1.00 74.94 189 ALA A O 1
ATOM 1511 N N . ALA A 1 190 ? -0.164 -8.512 14.248 1.00 75.62 190 ALA A N 1
ATOM 1512 C CA . ALA A 1 190 ? -1.060 -9.191 13.322 1.00 75.62 190 ALA A CA 1
ATOM 1513 C C . ALA A 1 190 ? -0.534 -9.135 11.874 1.00 75.62 190 ALA A C 1
ATOM 1515 O O . ALA A 1 190 ? -0.558 -8.105 11.200 1.00 75.62 190 ALA A O 1
ATOM 1516 N N . ARG A 1 191 ? -0.070 -10.285 11.369 1.00 69.00 191 ARG A N 1
ATOM 1517 C CA . ARG A 1 191 ? 0.532 -10.406 10.026 1.00 69.00 191 ARG A CA 1
ATOM 1518 C C . ARG A 1 191 ? -0.482 -10.590 8.902 1.00 69.00 191 ARG A C 1
ATOM 1520 O O . ARG A 1 191 ? -0.149 -10.380 7.737 1.00 69.00 191 ARG A O 1
ATOM 1527 N N . ASP A 1 192 ? -1.695 -11.019 9.231 1.00 71.69 192 ASP A N 1
ATOM 1528 C CA . ASP A 1 192 ? -2.740 -11.319 8.263 1.00 71.69 192 ASP A CA 1
ATOM 1529 C C . ASP A 1 192 ? -4.139 -10.953 8.781 1.00 71.69 192 ASP A C 1
ATOM 1531 O O . ASP A 1 192 ? -4.358 -10.639 9.953 1.00 71.69 192 ASP A O 1
ATOM 1535 N N . THR A 1 193 ? -5.121 -11.006 7.878 1.00 71.38 193 THR A N 1
ATOM 1536 C CA . THR A 1 193 ? -6.526 -10.749 8.218 1.00 71.38 193 THR A CA 1
ATOM 1537 C C . THR A 1 193 ? -7.043 -11.717 9.281 1.00 71.38 193 THR A C 1
ATOM 1539 O O . THR A 1 193 ? -7.965 -11.374 10.009 1.00 71.38 193 THR A O 1
ATOM 1542 N N . HIS A 1 194 ? -6.479 -12.922 9.385 1.00 76.31 194 HIS A N 1
ATOM 1543 C CA . HIS A 1 194 ? -6.920 -13.910 10.361 1.00 76.31 194 HIS A CA 1
ATOM 1544 C C . HIS A 1 194 ? -6.574 -13.481 11.794 1.00 76.31 194 HIS A C 1
ATOM 1546 O O . HIS A 1 194 ? -7.463 -13.473 12.646 1.00 76.31 194 HIS A O 1
ATOM 1552 N N . ALA A 1 195 ? -5.337 -13.051 12.045 1.00 78.25 195 ALA A N 1
ATOM 1553 C CA . ALA A 1 195 ? -4.932 -12.514 13.342 1.00 78.25 195 ALA A CA 1
ATOM 1554 C C . ALA A 1 195 ? -5.819 -11.326 13.760 1.00 78.25 195 ALA A C 1
ATOM 1556 O O . ALA A 1 195 ? -6.339 -11.301 14.874 1.00 78.25 195 ALA A O 1
ATOM 1557 N N . LEU A 1 196 ? -6.115 -10.414 12.827 1.00 82.31 196 LEU A N 1
ATOM 1558 C CA . LEU A 1 196 ? -7.030 -9.293 13.075 1.00 82.31 196 LEU A CA 1
ATOM 1559 C C . LEU A 1 196 ? -8.466 -9.748 13.368 1.00 82.31 196 LEU A C 1
ATOM 1561 O O . LEU A 1 196 ? -9.128 -9.182 14.235 1.00 82.31 196 LEU A O 1
ATOM 1565 N N . THR A 1 197 ? -8.959 -10.793 12.693 1.00 84.19 197 THR A N 1
ATOM 1566 C CA . THR A 1 197 ? -10.305 -11.323 12.971 1.00 84.19 197 THR A CA 1
ATOM 1567 C C . THR A 1 197 ? -10.423 -11.932 14.359 1.00 84.19 197 THR A C 1
ATOM 1569 O O . THR A 1 197 ? -11.508 -11.902 14.924 1.00 84.19 197 THR A O 1
ATOM 1572 N N . ARG A 1 198 ? -9.327 -12.452 14.921 1.00 83.88 198 ARG A N 1
ATOM 1573 C CA . ARG A 1 198 ? -9.293 -12.979 16.288 1.00 83.88 198 ARG A CA 1
ATOM 1574 C C . ARG A 1 198 ? -9.291 -11.864 17.329 1.00 83.88 198 ARG A C 1
ATOM 1576 O O . ARG A 1 198 ? -9.886 -12.022 18.380 1.00 83.88 198 ARG A O 1
ATOM 1583 N N . ILE A 1 199 ? -8.682 -10.727 17.016 1.00 87.12 199 ILE A N 1
ATOM 1584 C CA . ILE A 1 199 ? -8.754 -9.537 17.869 1.00 87.12 199 ILE A CA 1
ATOM 1585 C C . ILE A 1 199 ? -10.174 -8.950 17.841 1.00 87.12 199 ILE A C 1
ATOM 1587 O O . ILE A 1 199 ? -10.724 -8.577 18.871 1.00 87.12 199 ILE A O 1
ATOM 1591 N N . TYR A 1 200 ? -10.793 -8.907 16.660 1.00 89.00 200 TYR A N 1
ATOM 1592 C CA . TYR A 1 200 ? -12.142 -8.368 16.481 1.00 89.00 200 TYR A CA 1
ATOM 1593 C C . TYR A 1 200 ? -13.256 -9.277 17.028 1.00 89.00 200 TYR A C 1
ATOM 1595 O O . TYR A 1 200 ? -14.271 -8.803 17.536 1.00 89.00 200 TYR A O 1
ATOM 1603 N N . ASP A 1 201 ? -13.108 -10.588 16.861 1.00 86.19 201 ASP A N 1
ATOM 1604 C CA . ASP A 1 201 ? -14.082 -11.608 17.247 1.00 86.19 201 ASP A CA 1
ATOM 1605 C C . ASP A 1 201 ? -13.308 -12.810 17.814 1.00 86.19 201 ASP A C 1
ATOM 1607 O O . ASP A 1 201 ? -13.011 -13.753 17.072 1.00 86.19 201 ASP A O 1
ATOM 1611 N N . PRO A 1 202 ? -12.897 -12.768 19.096 1.00 79.94 202 PRO A N 1
ATOM 1612 C CA . PRO A 1 202 ? -12.043 -13.806 19.676 1.00 79.94 202 PRO A CA 1
ATOM 1613 C C . PRO A 1 202 ? -12.683 -15.188 19.600 1.00 79.94 202 PRO A C 1
ATOM 1615 O O . PRO A 1 202 ? -11.978 -16.130 19.233 1.00 79.94 202 PRO A O 1
ATOM 1618 N N . GLY A 1 203 ? -14.006 -15.272 19.799 1.00 74.50 203 GLY A N 1
ATOM 1619 C CA . GLY A 1 203 ? -14.778 -16.517 19.809 1.00 74.50 203 GLY A CA 1
ATOM 1620 C C . GLY A 1 203 ? -14.293 -17.516 20.868 1.00 74.50 203 GLY A C 1
ATOM 1621 O O . GLY A 1 203 ? -13.152 -17.457 21.310 1.00 74.50 203 GLY A O 1
ATOM 1622 N N . ASP A 1 204 ? -15.137 -18.481 21.221 1.00 67.06 204 ASP A N 1
ATOM 1623 C CA . ASP A 1 204 ? -14.733 -19.612 22.079 1.00 67.06 204 ASP A CA 1
ATOM 1624 C C . ASP A 1 204 ? -14.194 -20.794 21.255 1.00 67.06 204 ASP A C 1
ATOM 1626 O O . ASP A 1 204 ? -14.052 -21.911 21.745 1.00 67.06 204 ASP A O 1
ATOM 1630 N N . ASP A 1 205 ? -13.940 -20.568 19.965 1.00 65.62 205 ASP A N 1
ATOM 1631 C CA . ASP A 1 205 ? -13.613 -21.636 19.031 1.00 65.62 205 ASP A CA 1
ATOM 1632 C C . ASP A 1 205 ? -12.176 -22.134 19.228 1.00 65.62 205 ASP A C 1
ATOM 1634 O O . ASP A 1 205 ? -11.243 -21.337 19.382 1.00 65.62 205 ASP A O 1
ATOM 1638 N N . ASP A 1 206 ? -12.005 -23.452 19.113 1.00 70.06 206 ASP A N 1
ATOM 1639 C CA . ASP A 1 206 ? -10.702 -24.109 19.063 1.00 70.06 206 ASP A CA 1
ATOM 1640 C C . ASP A 1 206 ? -9.830 -23.470 17.956 1.00 70.06 206 ASP A C 1
ATOM 1642 O O . ASP A 1 206 ? -10.258 -23.415 16.793 1.00 70.06 206 ASP A O 1
ATOM 1646 N N . PRO A 1 207 ? -8.626 -22.951 18.281 1.00 65.94 207 PRO A N 1
ATOM 1647 C CA . PRO A 1 207 ? -7.724 -22.348 17.302 1.00 65.94 207 PRO A CA 1
ATOM 1648 C C . PRO A 1 207 ? -7.342 -23.280 16.142 1.00 65.94 207 PRO A C 1
ATOM 1650 O O . PRO A 1 207 ? -6.969 -22.769 15.078 1.00 65.94 207 PRO A O 1
ATOM 1653 N N . ASP A 1 208 ? -7.469 -24.596 16.319 1.00 71.31 208 ASP A N 1
ATOM 1654 C CA . ASP A 1 208 ? -7.141 -25.601 15.310 1.00 71.31 208 ASP A CA 1
ATOM 1655 C C . ASP A 1 208 ? -8.347 -26.006 14.431 1.00 71.31 208 ASP A C 1
ATOM 1657 O O . ASP A 1 208 ? -8.175 -26.659 13.394 1.00 71.31 208 ASP A O 1
ATOM 1661 N N . ASP A 1 209 ? -9.568 -25.542 14.741 1.00 80.94 209 ASP A N 1
ATOM 1662 C CA . ASP A 1 209 ? -10.747 -25.773 13.897 1.00 80.94 209 ASP A CA 1
ATOM 1663 C C . ASP A 1 209 ? -10.770 -24.827 12.678 1.00 80.94 209 ASP A C 1
ATOM 1665 O O . ASP A 1 209 ? -11.172 -23.653 12.707 1.00 80.94 209 ASP A O 1
ATOM 1669 N N . LEU A 1 210 ? -10.379 -25.385 11.531 1.00 78.12 210 LEU A N 1
ATOM 1670 C CA . LEU A 1 210 ? -10.348 -24.687 10.245 1.00 78.12 210 LEU A CA 1
ATOM 1671 C C . LEU A 1 210 ? -11.725 -24.194 9.764 1.00 78.12 210 LEU A C 1
ATOM 1673 O O . LEU A 1 210 ? -11.786 -23.204 9.022 1.00 78.12 210 LEU A O 1
ATOM 1677 N N . GLN A 1 211 ? -12.827 -24.859 10.124 1.00 79.38 211 GLN A N 1
ATOM 1678 C CA . GLN A 1 211 ? -14.168 -24.432 9.719 1.00 79.38 211 GLN A CA 1
ATOM 1679 C C . GLN A 1 211 ? -14.624 -23.213 10.515 1.00 79.38 211 GLN A C 1
ATOM 1681 O O . GLN A 1 211 ? -15.140 -22.257 9.921 1.00 79.38 211 GLN A O 1
ATOM 1686 N N . LEU A 1 212 ? -14.405 -23.216 11.830 1.00 78.12 212 LEU A N 1
ATOM 1687 C CA . LEU A 1 212 ? -14.728 -22.080 12.695 1.00 78.12 212 LEU A CA 1
ATOM 1688 C C . LEU A 1 212 ? -13.890 -20.855 12.320 1.00 78.12 212 LEU A C 1
ATOM 1690 O O . LEU A 1 212 ? -14.439 -19.764 12.110 1.00 78.12 212 LEU A O 1
ATOM 1694 N N . ARG A 1 213 ? -12.596 -21.061 12.044 1.00 77.62 213 ARG A N 1
ATOM 1695 C CA . ARG A 1 213 ? -11.707 -20.033 11.484 1.00 77.62 213 ARG A CA 1
ATOM 1696 C C . ARG A 1 213 ? -12.265 -19.402 10.205 1.00 77.62 213 ARG A C 1
ATOM 1698 O O . ARG A 1 213 ? -12.336 -18.175 10.091 1.00 77.62 213 ARG A O 1
ATOM 1705 N N . ARG A 1 214 ? -12.673 -20.217 9.224 1.00 80.25 214 ARG A N 1
ATOM 1706 C CA . ARG A 1 214 ? -13.224 -19.722 7.947 1.00 80.25 214 ARG A CA 1
ATOM 1707 C C . ARG A 1 214 ? -14.511 -18.929 8.154 1.00 80.25 214 ARG A C 1
ATOM 1709 O O . ARG A 1 214 ? -14.629 -17.829 7.612 1.00 80.25 214 ARG A O 1
ATOM 1716 N N . LYS A 1 215 ? -15.438 -19.447 8.966 1.00 82.69 215 LYS A N 1
ATOM 1717 C CA . LYS A 1 215 ? -16.708 -18.772 9.283 1.00 82.69 215 LYS A CA 1
ATOM 1718 C C . LYS A 1 215 ? -16.465 -17.401 9.912 1.00 82.69 215 LYS A C 1
ATOM 1720 O O . LYS A 1 215 ? -17.080 -16.423 9.492 1.00 82.69 215 LYS A O 1
ATOM 1725 N N . ARG A 1 216 ? -15.529 -17.296 10.856 1.00 83.25 216 ARG A N 1
ATOM 1726 C CA . ARG A 1 216 ? -15.155 -16.029 11.502 1.00 83.25 216 ARG A CA 1
ATOM 1727 C C . ARG A 1 216 ? -14.603 -15.008 10.513 1.00 83.25 216 ARG A C 1
ATOM 1729 O O . ARG A 1 216 ? -15.083 -13.874 10.458 1.00 83.25 216 ARG A O 1
ATOM 1736 N N . MET A 1 217 ? -13.648 -15.421 9.678 1.00 82.50 217 MET A N 1
ATOM 1737 C CA . MET A 1 217 ? -13.098 -14.557 8.631 1.00 82.50 217 MET A CA 1
ATOM 1738 C C . MET A 1 217 ? -14.180 -14.079 7.660 1.00 82.50 217 MET A C 1
ATOM 1740 O O . MET A 1 217 ? -14.177 -12.920 7.243 1.00 82.50 217 MET A O 1
ATOM 1744 N N . GLU A 1 218 ? -15.120 -14.952 7.301 1.00 84.31 218 GLU A N 1
ATOM 1745 C CA . GLU A 1 218 ? -16.236 -14.604 6.427 1.00 84.31 218 GLU A CA 1
ATOM 1746 C C . GLU A 1 218 ? -17.193 -13.602 7.087 1.00 84.31 218 GLU A C 1
ATOM 1748 O O . GLU A 1 218 ? -17.554 -12.611 6.449 1.00 84.31 218 GLU A O 1
ATOM 1753 N N . ARG A 1 219 ? -17.549 -13.793 8.368 1.00 85.06 219 ARG A N 1
ATOM 1754 C CA . ARG A 1 219 ? -18.359 -12.828 9.136 1.00 85.06 219 ARG A CA 1
ATOM 1755 C C . ARG A 1 219 ? -17.697 -11.453 9.170 1.00 85.06 219 ARG A C 1
ATOM 1757 O O . ARG A 1 219 ? -18.350 -10.459 8.855 1.00 85.06 219 ARG A O 1
ATOM 1764 N N . PHE A 1 220 ? -16.401 -11.402 9.475 1.00 84.44 220 PHE A N 1
ATOM 1765 C CA . PHE A 1 220 ? -15.633 -10.157 9.500 1.00 84.44 220 PHE A CA 1
ATOM 1766 C C . PHE A 1 220 ? -15.605 -9.470 8.130 1.00 84.44 220 PHE A C 1
ATOM 1768 O O . PHE A 1 220 ? -15.922 -8.286 8.015 1.00 84.44 220 PHE A O 1
ATOM 1775 N N . ARG A 1 221 ? -15.307 -10.220 7.059 1.00 83.75 221 ARG A N 1
ATOM 1776 C CA . ARG A 1 221 ? -15.293 -9.690 5.685 1.00 83.75 221 ARG A CA 1
ATOM 1777 C C . ARG A 1 221 ? -16.660 -9.166 5.258 1.00 83.75 221 ARG A C 1
ATOM 1779 O O . ARG A 1 221 ? -16.721 -8.067 4.712 1.00 83.75 221 ARG A O 1
ATOM 1786 N N . LYS A 1 222 ? -17.737 -9.914 5.527 1.00 84.56 222 LYS A N 1
ATOM 1787 C CA . LYS A 1 222 ? -19.116 -9.503 5.219 1.00 84.56 222 LYS A CA 1
ATOM 1788 C C . LYS A 1 222 ? -19.490 -8.231 5.966 1.00 84.56 222 LYS A C 1
ATOM 1790 O O . LYS A 1 222 ? -20.018 -7.307 5.355 1.00 84.56 222 LYS A O 1
ATOM 1795 N N . ARG A 1 223 ? -19.182 -8.157 7.262 1.00 87.50 223 ARG A N 1
ATOM 1796 C CA . ARG A 1 223 ? -19.458 -6.968 8.071 1.00 87.50 223 ARG A CA 1
ATOM 1797 C C . ARG A 1 223 ? -18.703 -5.751 7.553 1.00 87.50 223 ARG A C 1
ATOM 1799 O O . ARG A 1 223 ? -19.307 -4.713 7.319 1.00 87.50 223 ARG A O 1
ATOM 1806 N N . ARG A 1 224 ? -17.408 -5.905 7.278 1.00 87.44 224 ARG A N 1
ATOM 1807 C CA . ARG A 1 224 ? -16.586 -4.834 6.712 1.00 87.44 224 ARG A CA 1
ATOM 1808 C C . ARG A 1 224 ? -17.085 -4.377 5.342 1.00 87.44 224 ARG A C 1
ATOM 1810 O O . ARG A 1 224 ? -17.096 -3.180 5.082 1.00 87.44 224 ARG A O 1
ATOM 1817 N N . ALA A 1 225 ? -17.469 -5.304 4.464 1.00 82.38 225 ALA A N 1
ATOM 1818 C CA . ALA A 1 225 ? -18.009 -4.965 3.149 1.00 82.38 225 ALA A CA 1
ATOM 1819 C C . ALA A 1 225 ? -19.274 -4.107 3.283 1.00 82.38 225 ALA A C 1
ATOM 1821 O O . ALA A 1 225 ? -19.307 -3.006 2.742 1.00 82.38 225 ALA A O 1
ATOM 1822 N N . ARG A 1 226 ? -20.231 -4.539 4.118 1.00 86.00 226 ARG A N 1
ATOM 1823 C CA . ARG A 1 226 ? -21.447 -3.766 4.416 1.00 86.00 226 ARG A CA 1
ATOM 1824 C C . ARG A 1 226 ? -21.128 -2.397 5.011 1.00 86.00 226 ARG A C 1
ATOM 1826 O O . ARG A 1 226 ? -21.639 -1.398 4.533 1.00 86.00 226 ARG A O 1
ATOM 1833 N N . ALA A 1 227 ? -20.231 -2.328 5.995 1.00 83.81 227 ALA A N 1
ATOM 1834 C CA . ALA A 1 227 ? -19.823 -1.063 6.604 1.00 83.81 227 ALA A CA 1
ATOM 1835 C C . ALA A 1 227 ? -19.210 -0.089 5.581 1.00 83.81 227 ALA A C 1
ATOM 1837 O O . ALA A 1 227 ? -19.467 1.111 5.635 1.00 83.81 227 ALA A O 1
ATOM 1838 N N . ARG A 1 228 ? -18.427 -0.594 4.617 1.00 84.19 228 ARG A N 1
ATOM 1839 C CA . ARG A 1 228 ? -17.866 0.221 3.527 1.00 84.19 228 ARG A CA 1
ATOM 1840 C C . ARG A 1 228 ? -18.928 0.677 2.536 1.00 84.19 228 ARG A C 1
ATOM 1842 O O . ARG A 1 228 ? -18.842 1.808 2.074 1.00 84.19 228 ARG A O 1
ATOM 1849 N N . GLU A 1 229 ? -19.891 -0.177 2.208 1.00 85.00 229 GLU A N 1
ATOM 1850 C CA . GLU A 1 229 ? -21.026 0.183 1.353 1.00 85.00 229 GLU A CA 1
ATOM 1851 C C . GLU A 1 229 ? -21.872 1.278 2.008 1.00 85.00 229 GLU A C 1
ATOM 1853 O O . GLU A 1 229 ? -22.112 2.308 1.381 1.00 85.00 229 GLU A O 1
ATOM 1858 N N . THR A 1 230 ? -22.215 1.124 3.291 1.00 84.12 230 THR A N 1
ATOM 1859 C CA . THR A 1 230 ? -22.923 2.145 4.076 1.00 84.12 230 THR A CA 1
ATOM 1860 C C . THR A 1 230 ? -22.136 3.452 4.128 1.00 84.12 230 THR A C 1
ATOM 1862 O O . THR A 1 230 ? -22.685 4.509 3.838 1.00 84.12 230 THR A O 1
ATOM 1865 N N . LEU A 1 231 ? -20.831 3.390 4.416 1.00 82.12 231 LEU A N 1
ATOM 1866 C CA . LEU A 1 231 ? -19.960 4.567 4.431 1.00 82.12 231 LEU A CA 1
ATOM 1867 C C . LEU A 1 231 ? -19.951 5.286 3.076 1.00 82.12 231 LEU A C 1
ATOM 1869 O O . LEU A 1 231 ? -20.009 6.510 3.021 1.00 82.12 231 LEU A O 1
ATOM 1873 N N . GLN A 1 232 ? -19.883 4.540 1.972 1.00 82.25 232 GLN A N 1
ATOM 1874 C CA . GLN A 1 232 ? -19.915 5.117 0.628 1.00 82.25 232 GLN A CA 1
ATOM 1875 C C . GLN A 1 232 ? -21.274 5.724 0.280 1.00 82.25 232 GLN A C 1
ATOM 1877 O O . GLN A 1 232 ? -21.300 6.752 -0.394 1.00 82.25 232 GLN A O 1
ATOM 1882 N N . ALA A 1 233 ? -22.376 5.109 0.713 1.00 83.06 233 ALA A N 1
ATOM 1883 C CA . ALA A 1 233 ? -23.718 5.656 0.534 1.00 83.06 233 ALA A CA 1
ATOM 1884 C C . ALA A 1 233 ? -23.869 6.984 1.288 1.00 83.06 233 ALA A C 1
ATOM 1886 O O . ALA A 1 233 ? -24.189 7.993 0.668 1.00 83.06 233 ALA A O 1
ATOM 1887 N N . MET A 1 234 ? -23.490 7.018 2.568 1.00 80.94 234 MET A N 1
ATOM 1888 C CA . MET A 1 234 ? -23.533 8.234 3.386 1.00 80.94 234 MET A CA 1
ATOM 1889 C C . MET A 1 234 ? -22.630 9.342 2.826 1.00 80.94 234 MET A C 1
ATOM 1891 O O . MET A 1 234 ? -23.030 10.497 2.761 1.00 80.94 234 MET A O 1
ATOM 1895 N N . ILE A 1 235 ? -21.421 9.010 2.353 1.00 78.94 235 ILE A N 1
ATOM 1896 C CA . ILE A 1 235 ? -20.546 10.005 1.711 1.00 78.94 235 ILE A CA 1
ATOM 1897 C C . ILE A 1 235 ? -21.215 10.603 0.469 1.00 78.94 235 ILE A C 1
ATOM 1899 O O . ILE A 1 235 ? -21.093 11.804 0.257 1.00 78.94 235 ILE A O 1
ATOM 1903 N N . LYS A 1 236 ? -21.902 9.787 -0.344 1.00 79.44 236 LYS A N 1
ATOM 1904 C CA . LYS A 1 236 ? -22.603 10.262 -1.545 1.00 79.44 236 LYS A CA 1
ATOM 1905 C C . LYS A 1 236 ? -23.764 11.187 -1.195 1.00 79.44 236 LYS A C 1
ATOM 1907 O O . LYS A 1 236 ? -23.872 12.225 -1.837 1.00 79.44 236 LYS A O 1
ATOM 1912 N N . GLU A 1 237 ? -24.565 10.831 -0.192 1.00 78.69 237 GLU A N 1
ATOM 1913 C CA . GLU A 1 237 ? -25.715 11.622 0.271 1.00 78.69 237 GLU A CA 1
ATOM 1914 C C . GLU A 1 237 ? -25.308 13.012 0.767 1.00 78.69 237 GLU A C 1
ATOM 1916 O O . GLU A 1 237 ? -26.009 13.974 0.490 1.00 78.69 237 GLU A O 1
ATOM 1921 N N . VAL A 1 238 ? -24.159 13.145 1.438 1.00 68.38 238 VAL A N 1
ATOM 1922 C CA . VAL A 1 238 ? -23.690 14.455 1.927 1.00 68.38 238 VAL A CA 1
ATOM 1923 C C . VAL A 1 238 ? -22.968 15.279 0.839 1.00 68.38 238 VAL A C 1
ATOM 1925 O O . VAL A 1 238 ? -22.758 16.475 1.004 1.00 68.38 238 VAL A O 1
ATOM 1928 N N . THR A 1 239 ? -22.580 14.668 -0.289 1.00 62.38 239 THR A N 1
ATOM 1929 C CA . THR A 1 239 ? -21.932 15.372 -1.421 1.00 62.38 239 THR A CA 1
ATOM 1930 C C . THR A 1 239 ? -22.875 15.767 -2.562 1.00 62.38 239 THR A C 1
ATOM 1932 O O . THR A 1 239 ? -22.401 16.346 -3.542 1.00 62.38 239 THR A O 1
ATOM 1935 N N . GLN A 1 240 ? -24.160 15.419 -2.469 1.00 50.31 240 GLN A N 1
ATOM 1936 C CA . GLN A 1 240 ? -25.224 15.896 -3.363 1.00 50.31 240 GLN A CA 1
ATOM 1937 C C . GLN A 1 240 ? -25.869 17.155 -2.789 1.00 50.31 240 GLN A C 1
ATOM 1939 O O . GLN A 1 240 ? -26.208 18.033 -3.611 1.00 50.31 240 GLN A O 1
#

InterPro domains:
  IPR013325 RNA polymerase sigma factor, region 2 [SSF88946] (28-116)

Organism: NCBI:txid2600176

pLDDT: mean 77.38, std 17.5, range [27.44, 96.12]